Protein AF-0000000081689847 (afdb_homodimer)

Secondary structure (DSSP, 8-state):
---EEEEEEGGGTEEEEEPTTEEEGGGTS---TTEEEEEESSSS-EEEEEEEE--TT--THHHHHHHHHHHHHHTT-SEEEEEEEEEPPGGG-TTTTT-SEEEEEEEEEEEEEEEEEEEEEEEEGGGTEEEEEEEEE----------TT----PPPPHHHHHHHHHH-EES-GGGG---/---EEEEEEGGGTEEEEEPTTEEEGGGTS---TTEEEEEESSSS-EEEEEEEE--TT--THHHHHHHHHHHHHHTT-SEEEEEEEEEPPGGG-TTTTT-SEEEEEEEEEEEEEEEEEEEEEEEEGGGTEEEEEEEEE----------TTTT--PPPPHHHHHHHHHH-EES-GGGG---

Solvent-accessible surface area (backbone atoms only — not comparable to full-atom values): 19370 Å² total; per-residue (Å²): 123,68,60,42,72,65,37,68,34,76,93,48,27,28,24,20,34,39,50,49,59,60,36,61,42,63,81,78,42,94,58,60,82,51,45,46,47,31,32,38,58,68,50,83,32,35,41,36,41,33,66,36,73,46,61,81,91,42,58,74,74,52,34,51,53,50,52,52,52,50,52,33,55,76,62,57,33,81,40,78,43,82,71,45,77,44,77,46,62,52,89,64,31,60,37,42,88,58,39,79,48,36,35,38,36,38,30,39,31,29,32,77,39,67,30,39,36,36,36,36,34,38,33,21,70,91,63,51,27,27,36,40,35,36,38,42,40,54,54,77,59,78,47,60,80,65,62,70,80,71,59,78,73,68,78,86,49,70,65,44,53,47,43,27,62,29,42,30,32,82,75,39,76,61,78,71,40,87,126,123,69,60,42,70,66,38,68,32,77,93,49,28,26,24,19,34,40,48,50,58,60,38,60,43,64,81,77,42,93,59,60,82,50,44,47,46,30,31,39,59,67,50,83,31,36,40,37,42,34,66,37,72,47,62,82,90,42,58,73,73,52,34,53,53,50,52,52,51,50,53,33,54,76,62,57,32,80,40,77,44,83,72,46,76,46,76,46,65,51,87,64,30,59,38,43,88,56,39,78,48,36,35,38,38,36,29,40,33,28,32,76,40,68,32,39,38,36,37,37,33,39,32,21,70,91,62,50,27,26,36,40,35,37,39,41,40,55,55,76,61,78,48,59,80,66,62,71,82,69,59,77,71,69,78,86,49,71,66,44,52,49,43,26,62,28,40,32,32,80,74,39,74,61,80,72,41,89,126

Sequence (358 aa):
MEPTRDYPLFGGAFSATLPPGAIDVSDLRPVPDNQEVFCHRVTDQSLIVELLELQAHVQGEEAVRYHFEDVGGVQEARVVQVEAVQPLLLENLALRGCCQEAWILSGKQQVAKYVTLYQALLRLPQYQTDLLLTFNQPPPENRSSLGPENLSLPPWSLGDFEQLVTSLTLHDPNIFGPQMEPTRDYPLFGGAFSATLPPGAIDVSDLRPVPDNQEVFCHRVTDQSLIVELLELQAHVQGEEAVRYHFEDVGGVQEARVVQVEAVQPLLLENLALRGCCQEAWILSGKQQVAKYVTLYQALLRLPQYQTDLLLTFNQPPPENRSSLGPENLSLPPWSLGDFEQLVTSLTLHDPNIFGPQ

Organism: Balaenoptera musculus (NCBI:txid9771)

InterPro domains:
  IPR007681 Ran-interacting Mog1 protein [PF04603] (8-138)
  IPR007681 Ran-interacting Mog1 protein [PTHR15837] (8-177)
  IPR007681 Ran-interacting Mog1 protein [cd00224] (8-177)
  IPR016123 Mog1/PsbP, alpha/beta/alpha sandwich [SSF55724] (1-177)

pLDDT: mean 87.26, std 14.79, range [34.22, 97.94]

Nearest PDB structures (foldseek):
  5yfg-assembly1_A  TM=6.743E-01  e=3.423E-21  Homo sapiens
  1eq6-assembly1_A  TM=6.068E-01  e=1.124E-06  Saccharomyces cerevisiae
  1jhs-assembly1_A  TM=5.406E-01  e=2.580E-06  Saccharomyces cerevisiae
  5yfg-assembly1_A  TM=6.744E-01  e=6.725E-21  Homo sapiens
  1eq6-assembly1_A  TM=6.068E-01  e=1.160E-06  Saccharomyces cerevisiae

Radius of gyration: 25.76 Å; Cα contacts (8 Å, |Δi|>4): 758; chains: 2; bounding box: 38×74×56 Å

Foldseek 3Di:
DQWDFQCADLNNQKGATAGPQWDWCCVPDPDDSQKTKTAHQADRDIDMGGDDDDDPVDDDQRRVVVVQVVVLVVQVFPDKFWDDKDWDDLVLAQCSPPDPTGMDTDIDTHHDADKDKDKDWDDDVVVPDIDIDMDIGGPPPPRVPPDPPPPDDDDDDVVSVVRRGRGMHGDHPCSVPDD/DQWDFQCADLNNQKGATAGPQWDWCCVPDPDDSQKTKTAHQADRDIDMGGDDDDDPVDDDQVRVVVVQVVVLVVQVFPDKFWDDKDWDDLVLALCSVPDPTGMDTDIDTHHDADKDKDKDWDDDVVVPDIDIDMDIGGPPPPRVPPDPPPPPDDDDDVVSVVRRGRGMHGDHPCSVPDD

Structure (mmCIF, N/CA/C/O backbone):
data_AF-0000000081689847-model_v1
#
loop_
_entity.id
_entity.type
_entity.pdbx_description
1 polymer 'Ran guanine nucleotide release factor'
#
loop_
_atom_site.group_PDB
_atom_site.id
_atom_site.type_symbol
_atom_site.label_atom_id
_atom_site.label_alt_id
_atom_site.label_comp_id
_atom_site.label_asym_id
_atom_site.label_entity_id
_atom_site.label_seq_id
_atom_site.pdbx_PDB_ins_code
_atom_site.Cartn_x
_atom_site.Cartn_y
_atom_site.Cartn_z
_atom_site.occupancy
_atom_site.B_iso_or_equiv
_atom_site.auth_seq_id
_atom_site.auth_comp_id
_atom_site.auth_asym_id
_atom_site.auth_atom_id
_atom_site.pdbx_PDB_model_num
ATOM 1 N N . MET A 1 1 ? -2.908 -3.092 -25.875 1 62.47 1 MET A N 1
ATOM 2 C CA . MET A 1 1 ? -1.785 -4.023 -25.922 1 62.47 1 MET A CA 1
ATOM 3 C C . MET A 1 1 ? -2.26 -5.461 -25.719 1 62.47 1 MET A C 1
ATOM 5 O O . MET A 1 1 ? -3.221 -5.707 -25 1 62.47 1 MET A O 1
ATOM 9 N N . GLU A 1 2 ? -1.995 -6.332 -26.641 1 76.69 2 GLU A N 1
ATOM 10 C CA . GLU A 1 2 ? -2.418 -7.73 -26.688 1 76.69 2 GLU A CA 1
ATOM 11 C C . GLU A 1 2 ? -1.523 -8.609 -25.812 1 76.69 2 GLU A C 1
ATOM 13 O O . GLU A 1 2 ? -0.364 -8.266 -25.562 1 76.69 2 GLU A O 1
ATOM 18 N N . PRO A 1 3 ? -2.156 -9.625 -25.234 1 82.25 3 PRO A N 1
ATOM 19 C CA . PRO A 1 3 ? -1.327 -10.602 -24.531 1 82.25 3 PRO A CA 1
ATOM 20 C C . PRO A 1 3 ? -0.217 -11.188 -25.391 1 82.25 3 PRO A C 1
ATOM 22 O O . PRO A 1 3 ? -0.362 -11.266 -26.625 1 82.25 3 PRO A O 1
ATOM 25 N N . THR A 1 4 ? 0.953 -11.398 -24.781 1 85.69 4 THR A N 1
ATOM 26 C CA . THR A 1 4 ? 2.064 -12.047 -25.469 1 85.69 4 THR A CA 1
ATOM 27 C C . THR A 1 4 ? 1.965 -13.562 -25.359 1 85.69 4 THR A C 1
ATOM 29 O O . THR A 1 4 ? 2.125 -14.117 -24.266 1 85.69 4 THR A O 1
ATOM 32 N N . ARG A 1 5 ? 1.717 -14.195 -26.531 1 88.31 5 ARG A N 1
ATOM 33 C CA . ARG A 1 5 ? 1.574 -15.648 -26.547 1 88.31 5 ARG A CA 1
ATOM 34 C C . ARG A 1 5 ? 2.936 -16.328 -26.625 1 88.31 5 ARG A C 1
ATOM 36 O O . ARG A 1 5 ? 3.867 -15.797 -27.219 1 88.31 5 ARG A O 1
ATOM 43 N N . ASP A 1 6 ? 3.035 -17.438 -25.891 1 93.06 6 ASP A N 1
ATOM 44 C CA . ASP A 1 6 ? 4.191 -18.328 -25.906 1 93.06 6 ASP A CA 1
ATOM 45 C C . ASP A 1 6 ? 5.457 -17.594 -25.469 1 93.06 6 ASP A C 1
ATOM 47 O O . ASP A 1 6 ? 6.492 -17.688 -26.141 1 93.06 6 ASP A O 1
ATOM 51 N N . TYR A 1 7 ? 5.309 -16.844 -24.547 1 95.62 7 TYR A N 1
ATOM 52 C CA . TYR A 1 7 ? 6.473 -16.188 -23.969 1 95.62 7 TYR A CA 1
ATOM 53 C C . TYR A 1 7 ? 7.391 -17.188 -23.281 1 95.62 7 TYR A C 1
ATOM 55 O O . TYR A 1 7 ? 6.941 -17.984 -22.453 1 95.62 7 TYR A O 1
ATOM 63 N N . PRO A 1 8 ? 8.633 -17.172 -23.688 1 96.25 8 PRO A N 1
ATOM 64 C CA . PRO A 1 8 ? 9.539 -18.172 -23.125 1 96.25 8 PRO A CA 1
ATOM 65 C C . PRO A 1 8 ? 9.82 -17.938 -21.641 1 96.25 8 PRO A C 1
ATOM 67 O O . PRO A 1 8 ? 10.008 -16.797 -21.219 1 96.25 8 PRO A O 1
ATOM 70 N N . LEU A 1 9 ? 9.734 -19 -20.891 1 96.31 9 LEU A N 1
ATOM 71 C CA . LEU A 1 9 ? 10.062 -18.984 -19.469 1 96.31 9 LEU A CA 1
ATOM 72 C C . LEU A 1 9 ? 11.188 -19.969 -19.156 1 96.31 9 LEU A C 1
ATOM 74 O O . LEU A 1 9 ? 11.312 -21 -19.812 1 96.31 9 LEU A O 1
ATOM 78 N N . PHE A 1 10 ? 12.016 -19.641 -18.109 1 95.81 10 PHE A N 1
ATOM 79 C CA . PHE A 1 10 ? 13.094 -20.5 -17.641 1 95.81 10 PHE A CA 1
ATOM 80 C C . PHE A 1 10 ? 13.992 -20.906 -18.797 1 95.81 10 PHE A C 1
ATOM 82 O O . PHE A 1 10 ? 14.258 -22.094 -19 1 95.81 10 PHE A O 1
ATOM 89 N N . GLY A 1 11 ? 14.414 -19.891 -19.547 1 92.31 11 GLY A N 1
ATOM 90 C CA . GLY A 1 11 ? 15.344 -20.125 -20.641 1 92.31 11 GLY A CA 1
ATOM 91 C C . GLY A 1 11 ? 14.719 -20.844 -21.828 1 92.31 11 GLY A C 1
ATOM 92 O O . GLY A 1 11 ? 15.422 -21.5 -22.594 1 92.31 11 GLY A O 1
ATOM 93 N N . GLY A 1 12 ? 13.414 -20.906 -21.828 1 95.12 12 GLY A N 1
ATOM 94 C CA . GLY A 1 12 ? 12.734 -21.547 -22.953 1 95.12 12 GLY A CA 1
ATOM 95 C C . GLY A 1 12 ? 12.203 -22.922 -22.625 1 95.12 12 GLY A C 1
ATOM 96 O O . GLY A 1 12 ? 11.516 -23.547 -23.438 1 95.12 12 GLY A O 1
ATOM 97 N N . ALA A 1 13 ? 12.5 -23.359 -21.5 1 96 13 ALA A N 1
ATOM 98 C CA . ALA A 1 13 ? 12.008 -24.688 -21.109 1 96 13 ALA A CA 1
ATOM 99 C C . ALA A 1 13 ? 10.484 -24.688 -20.984 1 96 13 ALA A C 1
ATOM 101 O O . ALA A 1 13 ? 9.844 -25.719 -21.172 1 96 13 ALA A O 1
ATOM 102 N N . PHE A 1 14 ? 9.969 -23.594 -20.625 1 97 14 PHE A N 1
ATOM 103 C CA . PHE A 1 14 ? 8.523 -23.375 -20.578 1 97 14 PHE A CA 1
ATOM 104 C C . PHE A 1 14 ? 8.125 -22.203 -21.469 1 97 14 PHE A C 1
ATOM 106 O O . PHE A 1 14 ? 8.984 -21.453 -21.922 1 97 14 PHE A O 1
ATOM 113 N N . SER A 1 15 ? 6.879 -22.141 -21.75 1 97.38 15 SER A N 1
ATOM 114 C CA . SER A 1 15 ? 6.285 -20.938 -22.328 1 97.38 15 SER A CA 1
ATOM 115 C C . SER A 1 15 ? 4.883 -20.688 -21.781 1 97.38 15 SER A C 1
ATOM 117 O O . SER A 1 15 ? 4.262 -21.594 -21.219 1 97.38 15 SER A O 1
ATOM 119 N N . ALA A 1 16 ? 4.426 -19.484 -21.844 1 97.31 16 ALA A N 1
ATOM 120 C CA . ALA A 1 16 ? 3.074 -19.141 -21.406 1 97.31 16 ALA A CA 1
ATOM 121 C C . ALA A 1 16 ? 2.6 -17.844 -22.047 1 97.31 16 ALA A C 1
ATOM 123 O O . ALA A 1 16 ? 3.383 -17.141 -22.672 1 97.31 16 ALA A O 1
ATOM 124 N N . THR A 1 17 ? 1.327 -17.625 -21.938 1 97 17 THR A N 1
ATOM 125 C CA . THR A 1 17 ? 0.758 -16.344 -22.375 1 97 17 THR A CA 1
ATOM 126 C C . THR A 1 17 ? 0.875 -15.297 -21.266 1 97 17 THR A C 1
ATOM 128 O O . THR A 1 17 ? 0.398 -15.508 -20.156 1 97 17 THR A O 1
ATOM 131 N N . LEU A 1 18 ? 1.507 -14.164 -21.562 1 96.12 18 LEU A N 1
ATOM 132 C CA . LEU A 1 18 ? 1.623 -13.062 -20.609 1 96.12 18 LEU A CA 1
ATOM 133 C C . LEU A 1 18 ? 0.565 -12 -20.875 1 96.12 18 LEU A C 1
ATOM 135 O O . LEU A 1 18 ? 0.283 -11.672 -22.031 1 96.12 18 LEU A O 1
ATOM 139 N N . PRO A 1 19 ? -0.025 -11.516 -19.859 1 93.75 19 PRO A N 1
ATOM 140 C CA . PRO A 1 19 ? -1 -10.445 -20.062 1 93.75 19 PRO A CA 1
ATOM 141 C C . PRO A 1 19 ? -0.363 -9.164 -20.609 1 93.75 19 PRO A C 1
ATOM 143 O O . PRO A 1 19 ? 0.853 -8.984 -20.5 1 93.75 19 PRO A O 1
ATOM 146 N N . PRO A 1 20 ? -1.249 -8.367 -21.141 1 89.94 20 PRO A N 1
ATOM 147 C CA . PRO A 1 20 ? -0.712 -7.121 -21.688 1 89.94 20 PRO A CA 1
ATOM 148 C C . PRO A 1 20 ? -0.084 -6.223 -20.625 1 89.94 20 PRO A C 1
ATOM 150 O O . PRO A 1 20 ? -0.586 -6.148 -19.5 1 89.94 20 PRO A O 1
ATOM 153 N N . GLY A 1 21 ? 1.053 -5.637 -21.031 1 87.94 21 GLY A N 1
ATOM 154 C CA . GLY A 1 21 ? 1.68 -4.672 -20.141 1 87.94 21 GLY A CA 1
ATOM 155 C C . GLY A 1 21 ? 2.613 -5.312 -19.125 1 87.94 21 GLY A C 1
ATOM 156 O O . GLY A 1 21 ? 3.129 -4.633 -18.234 1 87.94 21 GLY A O 1
ATOM 157 N N . ALA A 1 22 ? 2.775 -6.609 -19.219 1 91.62 22 ALA A N 1
ATOM 158 C CA . ALA A 1 22 ? 3.67 -7.301 -18.297 1 91.62 22 ALA A CA 1
ATOM 159 C C . ALA A 1 22 ? 5.129 -6.938 -18.562 1 91.62 22 ALA A C 1
ATOM 161 O O . ALA A 1 22 ? 5.582 -6.98 -19.703 1 91.62 22 ALA A O 1
ATOM 162 N N . ILE A 1 23 ? 5.797 -6.57 -17.547 1 90.19 23 ILE A N 1
ATOM 163 C CA . ILE A 1 23 ? 7.223 -6.281 -17.609 1 90.19 23 ILE A CA 1
ATOM 164 C C . ILE A 1 23 ? 8.008 -7.398 -16.922 1 90.19 23 ILE A C 1
ATOM 166 O O . ILE A 1 23 ? 7.75 -7.73 -15.766 1 90.19 23 ILE A O 1
ATOM 170 N N . ASP A 1 24 ? 8.922 -7.895 -17.656 1 93.25 24 ASP A N 1
ATOM 171 C CA . ASP A 1 24 ? 9.781 -8.938 -17.109 1 93.25 24 ASP A CA 1
ATOM 172 C C . ASP A 1 24 ? 10.82 -8.344 -16.156 1 93.25 24 ASP A C 1
ATOM 174 O O . ASP A 1 24 ? 11.703 -7.602 -16.578 1 93.25 24 ASP A O 1
ATOM 178 N N . VAL A 1 25 ? 10.789 -8.719 -14.922 1 90.56 25 VAL A N 1
ATOM 179 C CA . VAL A 1 25 ? 11.648 -8.148 -13.891 1 90.56 25 VAL A CA 1
ATOM 180 C C . VAL A 1 25 ? 13.094 -8.578 -14.117 1 90.56 25 VAL A C 1
ATOM 182 O O . VAL A 1 25 ? 14.031 -7.883 -13.711 1 90.56 25 VAL A O 1
ATOM 185 N N . SER A 1 26 ? 13.25 -9.781 -14.734 1 90 26 SER A N 1
ATOM 186 C CA . SER A 1 26 ? 14.602 -10.281 -14.977 1 90 26 SER A CA 1
ATOM 187 C C . SER A 1 26 ? 15.383 -9.328 -15.875 1 90 26 SER A C 1
ATOM 189 O O . SER A 1 26 ? 16.609 -9.383 -15.914 1 90 26 SER A O 1
ATOM 191 N N . ASP A 1 27 ? 14.766 -8.445 -16.578 1 85.81 27 ASP A N 1
ATOM 192 C CA . ASP A 1 27 ? 15.422 -7.434 -17.406 1 85.81 27 ASP A CA 1
ATOM 193 C C . ASP A 1 27 ? 16.016 -6.328 -16.531 1 85.81 27 ASP A C 1
ATOM 195 O O . ASP A 1 27 ? 16.875 -5.566 -16.984 1 85.81 27 ASP A O 1
ATOM 199 N N . LEU A 1 28 ? 15.555 -6.25 -15.312 1 83.5 28 LEU A N 1
ATOM 200 C CA . LEU A 1 28 ? 15.914 -5.133 -14.453 1 83.5 28 LEU A CA 1
ATOM 201 C C . LEU A 1 28 ? 16.859 -5.586 -13.344 1 83.5 28 LEU A C 1
ATOM 203 O O . LEU A 1 28 ? 17.781 -4.855 -12.969 1 83.5 28 LEU A O 1
ATOM 207 N N . ARG A 1 29 ? 16.656 -6.699 -12.852 1 86.25 29 ARG A N 1
ATOM 208 C CA . ARG A 1 29 ? 17.469 -7.246 -11.773 1 86.25 29 ARG A CA 1
ATOM 209 C C . ARG A 1 29 ? 17.516 -8.773 -11.836 1 86.25 29 ARG A C 1
ATOM 211 O O . ARG A 1 29 ? 16.672 -9.391 -12.484 1 86.25 29 ARG A O 1
ATOM 218 N N . PRO A 1 30 ? 18.547 -9.328 -11.195 1 88.56 30 PRO A N 1
ATOM 219 C CA . PRO A 1 30 ? 18.625 -10.789 -11.18 1 88.56 30 PRO A CA 1
ATOM 220 C C . PRO A 1 30 ? 17.469 -11.438 -10.422 1 88.56 30 PRO A C 1
ATOM 222 O O . PRO A 1 30 ? 17.047 -10.922 -9.383 1 88.56 30 PRO A O 1
ATOM 225 N N . VAL A 1 31 ? 16.906 -12.398 -10.969 1 92.06 31 VAL A N 1
ATOM 226 C CA . VAL A 1 31 ? 15.875 -13.242 -10.359 1 92.06 31 VAL A CA 1
ATOM 227 C C . VAL A 1 31 ? 16.375 -14.68 -10.273 1 92.06 31 VAL A C 1
ATOM 229 O O . VAL A 1 31 ? 17.078 -15.156 -11.172 1 92.06 31 VAL A O 1
ATOM 232 N N . PRO A 1 32 ? 16.078 -15.359 -9.141 1 91.19 32 PRO A N 1
ATOM 233 C CA . PRO A 1 32 ? 16.484 -16.766 -9.031 1 91.19 32 PRO A CA 1
ATOM 234 C C . PRO A 1 32 ? 16.109 -17.578 -10.266 1 91.19 32 PRO A C 1
ATOM 236 O O . PRO A 1 32 ? 15.078 -17.328 -10.891 1 91.19 32 PRO A O 1
ATOM 239 N N . ASP A 1 33 ? 16.859 -18.641 -10.555 1 91.31 33 ASP A N 1
ATOM 240 C CA . ASP A 1 33 ? 16.672 -19.469 -11.734 1 91.31 33 ASP A CA 1
ATOM 241 C C . ASP A 1 33 ? 15.344 -20.234 -11.672 1 91.31 33 ASP A C 1
ATOM 243 O O . ASP A 1 33 ? 14.797 -20.609 -12.703 1 91.31 33 ASP A O 1
ATOM 247 N N . ASN A 1 34 ? 14.875 -20.484 -10.531 1 93.25 34 ASN A N 1
ATOM 248 C CA . ASN A 1 34 ? 13.648 -21.25 -10.398 1 93.25 34 ASN A CA 1
ATOM 249 C C . ASN A 1 34 ? 12.422 -20.344 -10.305 1 93.25 34 ASN A C 1
ATOM 251 O O . ASN A 1 34 ? 11.359 -20.766 -9.859 1 93.25 34 ASN A O 1
ATOM 255 N N . GLN A 1 35 ? 12.656 -19.062 -10.656 1 95.25 35 GLN A N 1
ATOM 256 C CA . GLN A 1 35 ? 11.562 -18.109 -10.5 1 95.25 35 GLN A CA 1
ATOM 257 C C . GLN A 1 35 ? 11.484 -17.156 -11.695 1 95.25 35 GLN A C 1
ATOM 259 O O . GLN A 1 35 ? 12.5 -16.844 -12.312 1 95.25 35 GLN A O 1
ATOM 264 N N . GLU A 1 36 ? 10.328 -16.859 -12.195 1 96.06 36 GLU A N 1
ATOM 265 C CA . GLU A 1 36 ? 10.008 -15.805 -13.156 1 96.06 36 GLU A CA 1
ATOM 266 C C . GLU A 1 36 ? 9.078 -14.766 -12.539 1 96.06 36 GLU A C 1
ATOM 268 O O . GLU A 1 36 ? 8.062 -15.117 -11.93 1 96.06 36 GLU A O 1
ATOM 273 N N . VAL A 1 37 ? 9.477 -13.5 -12.719 1 95.19 37 VAL A N 1
ATOM 274 C CA . VAL A 1 37 ? 8.703 -12.445 -12.086 1 95.19 37 VAL A CA 1
ATOM 275 C C . VAL A 1 37 ? 8.336 -11.383 -13.117 1 95.19 37 VAL A C 1
ATOM 277 O O . VAL A 1 37 ? 9.188 -10.922 -13.883 1 95.19 37 VAL A O 1
ATOM 280 N N . PHE A 1 38 ? 7.004 -11.008 -13.109 1 94.56 38 PHE A N 1
ATOM 281 C CA . PHE A 1 38 ? 6.496 -9.969 -13.992 1 94.56 38 PHE A CA 1
ATOM 282 C C . PHE A 1 38 ? 5.703 -8.93 -13.211 1 94.56 38 PHE A C 1
ATOM 284 O O . PHE A 1 38 ? 4.961 -9.266 -12.289 1 94.56 38 PHE A O 1
ATOM 291 N N . CYS A 1 39 ? 5.844 -7.699 -13.57 1 91.44 39 CYS A N 1
ATOM 292 C CA . CYS A 1 39 ? 5.078 -6.629 -12.945 1 91.44 39 CYS A CA 1
ATOM 293 C C . CYS A 1 39 ? 4.246 -5.879 -13.984 1 91.44 39 CYS A C 1
ATOM 295 O O . CYS A 1 39 ? 4.598 -5.844 -15.164 1 91.44 39 CYS A O 1
ATOM 297 N N . HIS A 1 40 ? 3.117 -5.406 -13.492 1 87.38 40 HIS A N 1
ATOM 298 C CA . HIS A 1 40 ? 2.316 -4.555 -14.359 1 87.38 40 HIS A CA 1
ATOM 299 C C . HIS A 1 40 ? 2.971 -3.189 -14.547 1 87.38 40 HIS A C 1
ATOM 301 O O . HIS A 1 40 ? 3.502 -2.615 -13.594 1 87.38 40 HIS A O 1
ATOM 307 N N . ARG A 1 41 ? 2.9 -2.689 -15.648 1 79.12 41 ARG A N 1
ATOM 308 C CA . ARG A 1 41 ? 3.604 -1.465 -16.016 1 79.12 41 ARG A CA 1
ATOM 309 C C . ARG A 1 41 ? 3.098 -0.277 -15.203 1 79.12 41 ARG A C 1
ATOM 311 O O . ARG A 1 41 ? 3.859 0.639 -14.891 1 79.12 41 ARG A O 1
ATOM 318 N N . VAL A 1 42 ? 1.87 -0.311 -14.898 1 71.44 42 VAL A N 1
ATOM 319 C CA . VAL A 1 42 ? 1.235 0.878 -14.336 1 71.44 42 VAL A CA 1
ATOM 320 C C . VAL A 1 42 ? 0.812 0.609 -12.898 1 71.44 42 VAL A C 1
ATOM 322 O O . VAL A 1 42 ? 0.931 1.482 -12.031 1 71.44 42 VAL A O 1
ATOM 325 N N . THR A 1 43 ? 0.304 -0.559 -12.656 1 75.25 43 THR A N 1
ATOM 326 C CA . THR A 1 43 ? -0.205 -0.885 -11.328 1 75.25 43 THR A CA 1
ATOM 327 C C . THR A 1 43 ? 0.856 -1.607 -10.5 1 75.25 43 THR A C 1
ATOM 329 O O . THR A 1 43 ? 1.962 -1.856 -10.984 1 75.25 43 THR A O 1
ATOM 332 N N . ASP A 1 44 ? 0.535 -1.935 -9.25 1 78.44 44 ASP A N 1
ATOM 333 C CA . ASP A 1 44 ? 1.435 -2.668 -8.359 1 78.44 44 ASP A CA 1
ATOM 334 C C . ASP A 1 44 ? 1.192 -4.172 -8.461 1 78.44 44 ASP A C 1
ATOM 336 O O . ASP A 1 44 ? 1.633 -4.934 -7.594 1 78.44 44 ASP A O 1
ATOM 340 N N . GLN A 1 45 ? 0.511 -4.543 -9.453 1 86.12 45 GLN A N 1
ATOM 341 C CA . GLN A 1 45 ? 0.253 -5.969 -9.633 1 86.12 45 GLN A CA 1
ATOM 342 C C . GLN A 1 45 ? 1.513 -6.703 -10.078 1 86.12 45 GLN A C 1
ATOM 344 O O . GLN A 1 45 ? 2.377 -6.121 -10.734 1 86.12 45 GLN A O 1
ATOM 349 N N . SER A 1 46 ? 1.54 -7.973 -9.68 1 92 46 SER A N 1
ATOM 350 C CA . SER A 1 46 ? 2.686 -8.773 -10.094 1 92 46 SER A CA 1
ATOM 351 C C . SER A 1 46 ? 2.295 -10.242 -10.281 1 92 46 SER A C 1
ATOM 353 O O . SER A 1 46 ? 1.295 -10.695 -9.727 1 92 46 SER A O 1
ATOM 355 N N . LEU A 1 47 ? 3.004 -10.922 -11.164 1 95.44 47 LEU A N 1
ATOM 356 C CA . LEU A 1 47 ? 2.883 -12.352 -11.438 1 95.44 47 LEU A CA 1
ATOM 357 C C . LEU A 1 47 ? 4.199 -13.07 -11.164 1 95.44 47 LEU A C 1
ATOM 359 O O . LEU A 1 47 ? 5.262 -12.617 -11.594 1 95.44 47 LEU A O 1
ATOM 363 N N . ILE A 1 48 ? 4.086 -14.133 -10.438 1 96.12 48 ILE A N 1
ATOM 364 C CA . ILE A 1 48 ? 5.285 -14.906 -10.109 1 96.12 48 ILE A CA 1
ATOM 365 C C . ILE A 1 48 ? 5.074 -16.375 -10.484 1 96.12 48 ILE A C 1
ATOM 367 O O . ILE A 1 48 ? 4.023 -16.938 -10.203 1 96.12 48 ILE A O 1
ATOM 371 N N . VAL A 1 49 ? 5.988 -16.953 -11.188 1 97.56 49 VAL A N 1
ATOM 372 C CA . VAL A 1 49 ? 6.016 -18.391 -11.492 1 97.56 49 VAL A CA 1
ATOM 373 C C . VAL A 1 49 ? 7.234 -19.031 -10.836 1 97.56 49 VAL A C 1
ATOM 375 O O . VAL A 1 49 ? 8.367 -18.609 -11.062 1 97.56 49 VAL A O 1
ATOM 378 N N . GLU A 1 50 ? 7.027 -20.047 -10.031 1 96.88 50 GLU A N 1
ATOM 379 C CA . GLU A 1 50 ? 8.125 -20.656 -9.289 1 96.88 50 GLU A CA 1
ATOM 380 C C . GLU A 1 50 ? 8.133 -22.172 -9.461 1 96.88 50 GLU A C 1
ATOM 382 O O . GLU A 1 50 ? 7.074 -22.812 -9.438 1 96.88 50 GLU A O 1
ATOM 387 N N . LEU A 1 51 ? 9.297 -22.719 -9.703 1 96.5 51 LEU A N 1
ATOM 388 C CA . LEU A 1 51 ? 9.523 -24.172 -9.648 1 96.5 51 LEU A CA 1
ATOM 389 C C . LEU A 1 51 ? 9.984 -24.594 -8.258 1 96.5 51 LEU A C 1
ATOM 391 O O . LEU A 1 51 ? 11.102 -24.281 -7.852 1 96.5 51 LEU A O 1
ATOM 395 N N . LEU A 1 52 ? 9.117 -25.312 -7.559 1 95.38 52 LEU A N 1
ATOM 396 C CA . LEU A 1 52 ? 9.438 -25.734 -6.199 1 95.38 52 LEU A CA 1
ATOM 397 C C . LEU A 1 52 ? 9.523 -27.266 -6.117 1 95.38 52 LEU A C 1
ATOM 399 O O . LEU A 1 52 ? 9.023 -27.969 -6.992 1 95.38 52 LEU A O 1
ATOM 403 N N . GLU A 1 53 ? 10.188 -27.656 -5.031 1 93.56 53 GLU A N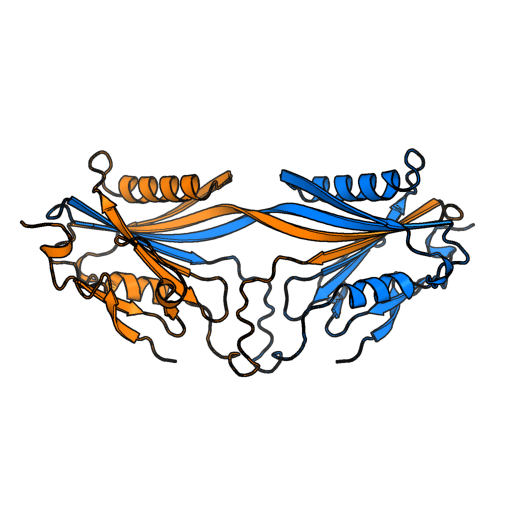 1
ATOM 404 C CA . GLU A 1 53 ? 10.195 -29.094 -4.777 1 93.56 53 GLU A CA 1
ATOM 405 C C . GLU A 1 53 ? 8.797 -29.578 -4.422 1 93.56 53 GLU A C 1
ATOM 407 O O . GLU A 1 53 ? 8.062 -28.922 -3.678 1 93.56 53 GLU A O 1
ATOM 412 N N . LEU A 1 54 ? 8.484 -30.734 -4.934 1 94.38 54 LEU A N 1
ATOM 413 C CA . LEU A 1 54 ? 7.199 -31.344 -4.629 1 94.38 54 LEU A CA 1
ATOM 414 C C . LEU A 1 54 ? 7.062 -31.609 -3.133 1 94.38 54 LEU A C 1
ATOM 416 O O . LEU A 1 54 ? 7.934 -32.25 -2.531 1 94.38 54 LEU A O 1
ATOM 420 N N . GLN A 1 55 ? 6.066 -31.062 -2.537 1 92.94 55 GLN A N 1
ATOM 421 C CA . GLN A 1 55 ? 5.793 -31.328 -1.127 1 92.94 55 GLN A CA 1
ATOM 422 C C . GLN A 1 55 ? 4.938 -32.562 -0.952 1 92.94 55 GLN A C 1
ATOM 424 O O . GLN A 1 55 ? 3.709 -32.5 -0.961 1 92.94 55 GLN A O 1
ATOM 429 N N . ALA A 1 56 ? 5.547 -33.656 -0.623 1 91.5 56 ALA A N 1
ATOM 430 C CA . ALA A 1 56 ? 4.898 -34.969 -0.643 1 91.5 56 ALA A CA 1
ATOM 431 C C . ALA A 1 56 ? 4.023 -35.156 0.592 1 91.5 56 ALA A C 1
ATOM 433 O O . ALA A 1 56 ? 3.127 -36 0.596 1 91.5 56 ALA A O 1
ATOM 434 N N . HIS A 1 57 ? 4.34 -34.344 1.604 1 92.62 57 HIS A N 1
ATOM 435 C CA . HIS A 1 57 ? 3.625 -34.562 2.857 1 92.62 57 HIS A CA 1
ATOM 436 C C . HIS A 1 57 ? 2.225 -33.969 2.805 1 92.62 57 HIS A C 1
ATOM 438 O O . HIS A 1 57 ? 1.406 -34.219 3.695 1 92.62 57 HIS A O 1
ATOM 444 N N . VAL A 1 58 ? 1.9 -33.219 1.836 1 93.38 58 VAL A N 1
ATOM 445 C CA . VAL A 1 58 ? 0.567 -32.625 1.663 1 93.38 58 VAL A CA 1
ATOM 446 C C . VAL A 1 58 ? 0.007 -33.031 0.301 1 93.38 58 VAL A C 1
ATOM 448 O O . VAL A 1 58 ? 0.764 -33.281 -0.64 1 93.38 58 VAL A O 1
ATOM 451 N N . GLN A 1 59 ? -1.379 -33.219 0.24 1 90.69 59 GLN A N 1
ATOM 452 C CA . GLN A 1 59 ? -2.043 -33.562 -1.007 1 90.69 59 GLN A CA 1
ATOM 453 C C . GLN A 1 59 ? -3.355 -32.812 -1.176 1 90.69 59 GLN A C 1
ATOM 455 O O . GLN A 1 59 ? -3.873 -32.25 -0.217 1 90.69 59 GLN A O 1
ATOM 460 N N . GLY A 1 60 ? -3.775 -32.781 -2.416 1 92.06 60 GLY A N 1
ATOM 461 C CA . GLY A 1 60 ? -5.062 -32.156 -2.682 1 92.06 60 GLY A CA 1
ATOM 462 C C . GLY A 1 60 ? -5.109 -30.703 -2.279 1 92.06 60 GLY A C 1
ATOM 463 O O . GLY A 1 60 ? -4.16 -29.953 -2.521 1 92.06 60 GLY A O 1
ATOM 464 N N . GLU A 1 61 ? -6.184 -30.375 -1.696 1 93.69 61 GLU A N 1
ATOM 465 C CA . GLU A 1 61 ? -6.438 -29 -1.302 1 93.69 61 GLU A CA 1
ATOM 466 C C . GLU A 1 61 ? -5.422 -28.531 -0.266 1 93.69 61 GLU A C 1
ATOM 468 O O . GLU A 1 61 ? -5.066 -27.344 -0.233 1 93.69 61 GLU A O 1
ATOM 473 N N . GLU A 1 62 ? -4.953 -29.391 0.538 1 95.25 62 GLU A N 1
ATOM 474 C CA . GLU A 1 62 ? -4.004 -29.047 1.591 1 95.25 62 GLU A CA 1
ATOM 475 C C . GLU A 1 62 ? -2.672 -28.578 1.005 1 95.25 62 GLU A C 1
ATOM 477 O O . GLU A 1 62 ? -1.953 -27.797 1.623 1 95.25 62 GLU A O 1
ATOM 482 N N . ALA A 1 63 ? -2.338 -29.109 -0.194 1 95.25 63 ALA A N 1
ATOM 483 C CA . ALA A 1 63 ? -1.065 -28.75 -0.814 1 95.25 63 ALA A CA 1
ATOM 484 C C . ALA A 1 63 ? -1.028 -27.266 -1.175 1 95.25 63 ALA A C 1
ATOM 486 O O . ALA A 1 63 ? -0.063 -26.562 -0.859 1 95.25 63 ALA A O 1
ATOM 487 N N . VAL A 1 64 ? -2.119 -26.812 -1.822 1 95.56 64 VAL A N 1
ATOM 488 C CA . VAL A 1 64 ? -2.139 -25.406 -2.221 1 95.56 64 VAL A CA 1
ATOM 489 C C . VAL A 1 64 ? -2.217 -24.516 -0.981 1 95.56 64 VAL A C 1
ATOM 491 O O . VAL A 1 64 ? -1.62 -23.438 -0.945 1 95.56 64 VAL A O 1
ATOM 494 N N . ARG A 1 65 ? -2.951 -24.922 0.11 1 95.5 65 ARG A N 1
ATOM 495 C CA . ARG A 1 65 ? -3.025 -24.172 1.364 1 95.5 65 ARG A CA 1
ATOM 496 C C . ARG A 1 65 ? -1.654 -24.078 2.027 1 95.5 65 ARG A C 1
ATOM 498 O O . ARG A 1 65 ? -1.284 -23.031 2.555 1 95.5 65 ARG A O 1
ATOM 505 N N . TYR A 1 66 ? -0.991 -25.234 1.939 1 95.5 66 TYR A N 1
ATOM 506 C CA . TYR A 1 66 ? 0.355 -25.281 2.5 1 95.5 66 TYR A CA 1
ATOM 507 C C . TYR A 1 66 ? 1.261 -24.25 1.828 1 95.5 66 TYR A C 1
ATOM 509 O O . TYR A 1 66 ? 1.973 -23.5 2.504 1 95.5 66 TYR A O 1
ATOM 517 N N . HIS A 1 67 ? 1.295 -24.172 0.521 1 94.81 67 HIS A N 1
ATOM 518 C CA . HIS A 1 67 ? 2.133 -23.234 -0.213 1 94.81 67 HIS A CA 1
ATOM 519 C C . HIS A 1 67 ? 1.704 -21.797 0.049 1 94.81 67 HIS A C 1
ATOM 521 O O . HIS A 1 67 ? 2.547 -20.906 0.128 1 94.81 67 HIS A O 1
ATOM 527 N N . PHE A 1 68 ? 0.438 -21.547 0.216 1 95.19 68 PHE A N 1
ATOM 528 C CA . PHE A 1 68 ? -0.069 -20.203 0.5 1 95.19 68 PHE A CA 1
ATOM 529 C C . PHE A 1 68 ? 0.446 -19.703 1.845 1 95.19 68 PHE A C 1
ATOM 531 O O . PHE A 1 68 ? 0.885 -18.562 1.96 1 95.19 68 PHE A O 1
ATOM 538 N N . GLU A 1 69 ? 0.376 -20.562 2.809 1 91.5 69 GLU A N 1
ATOM 539 C CA . GLU A 1 69 ? 0.871 -20.203 4.137 1 91.5 69 GLU A CA 1
ATOM 540 C C . GLU A 1 69 ? 2.377 -19.969 4.121 1 91.5 69 GLU A C 1
ATOM 542 O O . GLU A 1 69 ? 2.871 -19.047 4.781 1 91.5 69 GLU A O 1
ATOM 547 N N . ASP A 1 70 ? 3.02 -20.766 3.359 1 90.94 70 ASP A N 1
ATOM 548 C CA . ASP A 1 70 ? 4.469 -20.625 3.252 1 90.94 70 ASP A CA 1
ATOM 549 C C . ASP A 1 70 ? 4.848 -19.281 2.637 1 90.94 70 ASP A C 1
ATOM 551 O O . ASP A 1 70 ? 5.77 -18.609 3.113 1 90.94 70 ASP A O 1
ATOM 555 N N . VAL A 1 71 ? 4.164 -18.906 1.598 1 86.88 71 VAL A N 1
ATOM 556 C CA . VAL A 1 71 ? 4.406 -17.641 0.941 1 86.88 71 VAL A CA 1
ATOM 557 C C . VAL A 1 71 ? 4.125 -16.484 1.916 1 86.88 71 VAL A C 1
ATOM 559 O O . VAL A 1 71 ? 4.879 -15.516 1.975 1 86.88 71 VAL A O 1
ATOM 562 N N . GLY A 1 72 ? 3.037 -16.547 2.635 1 87.69 72 GLY A N 1
ATOM 563 C CA . GLY A 1 72 ? 2.729 -15.562 3.654 1 87.69 72 GLY A CA 1
ATOM 564 C C . GLY A 1 72 ? 3.83 -15.406 4.688 1 87.69 72 GLY A C 1
ATOM 565 O O . GLY A 1 72 ? 4.152 -14.289 5.094 1 87.69 72 GLY A O 1
ATOM 566 N N . GLY A 1 73 ? 4.355 -16.531 5.082 1 83.62 73 GLY A N 1
ATOM 567 C CA . GLY A 1 73 ? 5.438 -16.516 6.047 1 83.62 73 GLY A CA 1
ATOM 568 C C . GLY A 1 73 ? 6.68 -15.805 5.539 1 83.62 73 GLY A C 1
ATOM 569 O O . GLY A 1 73 ? 7.25 -14.961 6.238 1 83.62 73 GLY A O 1
ATOM 570 N N . VAL A 1 74 ? 7.035 -16.109 4.324 1 79.88 74 VAL A N 1
ATOM 571 C CA . VAL A 1 74 ? 8.219 -15.516 3.711 1 79.88 74 VAL A CA 1
ATOM 572 C C . VAL A 1 74 ? 8.039 -14.008 3.594 1 79.88 74 VAL A C 1
ATOM 574 O O . VAL A 1 74 ? 8.992 -13.242 3.783 1 79.88 74 VAL A O 1
ATOM 577 N N . GLN A 1 75 ? 6.809 -13.586 3.398 1 80 75 GLN A N 1
ATOM 578 C CA . GLN A 1 75 ? 6.508 -12.164 3.256 1 80 75 GLN A CA 1
ATOM 579 C C . GLN A 1 75 ? 6.223 -11.523 4.609 1 80 75 GLN A C 1
ATOM 581 O O . GLN A 1 75 ? 5.828 -10.359 4.68 1 80 75 GLN A O 1
ATOM 586 N N . GLU A 1 76 ? 6.32 -12.312 5.695 1 80.94 76 GLU A N 1
ATOM 587 C CA . GLU A 1 76 ? 6.078 -11.859 7.062 1 80.94 76 GLU A CA 1
ATOM 588 C C . GLU A 1 76 ? 4.676 -11.281 7.211 1 80.94 76 GLU A C 1
ATOM 590 O O . GLU A 1 76 ? 4.496 -10.219 7.809 1 80.94 76 GLU A O 1
ATOM 595 N N . ALA A 1 77 ? 3.809 -11.93 6.508 1 83.31 77 ALA A N 1
ATOM 596 C CA . ALA A 1 77 ? 2.412 -11.523 6.66 1 83.31 77 ALA A CA 1
ATOM 597 C C . ALA A 1 77 ? 1.921 -11.773 8.086 1 83.31 77 ALA A C 1
ATOM 599 O O . ALA A 1 77 ? 2.15 -12.844 8.648 1 83.31 77 ALA A O 1
ATOM 600 N N . ARG A 1 78 ? 1.279 -10.797 8.617 1 81.5 78 ARG A N 1
ATOM 601 C CA . ARG A 1 78 ? 0.748 -10.922 9.977 1 81.5 78 ARG A CA 1
ATOM 602 C C . ARG A 1 78 ? -0.487 -11.82 9.992 1 81.5 78 ARG A C 1
ATOM 604 O O . ARG A 1 78 ? -0.685 -12.594 10.93 1 81.5 78 ARG A O 1
ATOM 611 N N . VAL A 1 79 ? -1.239 -11.594 8.984 1 84.06 79 VAL A N 1
ATOM 612 C CA . VAL A 1 79 ? -2.461 -12.383 8.852 1 84.06 79 VAL A CA 1
ATOM 613 C C . VAL A 1 79 ? -2.502 -13.047 7.477 1 84.06 79 VAL A C 1
ATOM 615 O O . VAL A 1 79 ? -2.184 -12.422 6.465 1 84.06 79 VAL A O 1
ATOM 618 N N . VAL A 1 80 ? -2.781 -14.352 7.516 1 89.25 80 VAL A N 1
ATOM 619 C CA . VAL A 1 80 ? -2.979 -15.117 6.289 1 89.25 80 VAL A CA 1
ATOM 620 C C . VAL A 1 80 ? -4.367 -15.75 6.293 1 89.25 80 VAL A C 1
ATOM 622 O O . VAL A 1 80 ? -4.676 -16.578 7.16 1 89.25 80 VAL A O 1
ATOM 625 N N . GLN A 1 81 ? -5.148 -15.312 5.418 1 92.38 81 GLN A N 1
ATOM 626 C CA . GLN A 1 81 ? -6.52 -15.812 5.359 1 92.38 81 GLN A CA 1
ATOM 627 C C . GLN A 1 81 ? -6.816 -16.438 3.998 1 92.38 81 GLN A C 1
ATOM 629 O O . GLN A 1 81 ? -6.711 -15.773 2.967 1 92.38 81 GLN A O 1
ATOM 634 N N . VAL A 1 82 ? -7.207 -17.719 4.012 1 94.75 82 VAL A N 1
ATOM 635 C CA . VAL A 1 82 ? -7.652 -18.375 2.789 1 94.75 82 VAL A CA 1
ATOM 636 C C . VAL A 1 82 ? -9.125 -18.078 2.539 1 94.75 82 VAL A C 1
ATOM 638 O O . VAL A 1 82 ? -9.969 -18.266 3.42 1 94.75 82 VAL A O 1
ATOM 641 N N . GLU A 1 83 ? -9.406 -17.609 1.375 1 94.25 83 GLU A N 1
ATOM 642 C CA . GLU A 1 83 ? -10.781 -17.25 1.062 1 94.25 83 GLU A CA 1
ATOM 643 C C . GLU A 1 83 ? -11.484 -18.375 0.297 1 94.25 83 GLU A C 1
ATOM 645 O O . GLU A 1 83 ? -12.641 -18.703 0.579 1 94.25 83 GLU A O 1
ATOM 650 N N . ALA A 1 84 ? -10.875 -18.844 -0.703 1 94.94 84 ALA A N 1
ATOM 651 C CA . ALA A 1 84 ? -11.461 -19.922 -1.501 1 94.94 84 ALA A CA 1
ATOM 652 C C . ALA A 1 84 ? -10.383 -20.812 -2.096 1 94.94 84 ALA A C 1
ATOM 654 O O . ALA A 1 84 ? -9.273 -20.359 -2.381 1 94.94 84 ALA A O 1
ATOM 655 N N . VAL A 1 85 ? -10.727 -22.125 -2.213 1 96.44 85 VAL A N 1
ATOM 656 C CA . VAL A 1 85 ? -9.906 -23.109 -2.908 1 96.44 85 VAL A CA 1
ATOM 657 C C . VAL A 1 85 ? -10.766 -23.891 -3.9 1 96.44 85 VAL A C 1
ATOM 659 O O . VAL A 1 85 ? -11.852 -24.359 -3.553 1 96.44 85 VAL A O 1
ATOM 662 N N . GLN A 1 86 ? -10.289 -23.969 -5.105 1 95.56 86 GLN A N 1
ATOM 663 C CA . GLN A 1 86 ? -11.023 -24.703 -6.133 1 95.56 86 GLN A CA 1
ATOM 664 C C . GLN A 1 86 ? -10.07 -25.516 -7.008 1 95.56 86 GLN A C 1
ATOM 666 O O . GLN A 1 86 ? -8.961 -25.078 -7.305 1 95.56 86 GLN A O 1
ATOM 671 N N . PRO A 1 87 ? -10.555 -26.688 -7.43 1 95.94 87 PRO A N 1
ATOM 672 C CA . PRO A 1 87 ? -9.742 -27.453 -8.375 1 95.94 87 PRO A CA 1
ATOM 673 C C . PRO A 1 87 ? -9.758 -26.859 -9.781 1 95.94 87 PRO A C 1
ATOM 675 O O . PRO A 1 87 ? -10.75 -26.25 -10.188 1 95.94 87 PRO A O 1
ATOM 678 N N . LEU A 1 88 ? -8.656 -26.922 -10.414 1 94.94 88 LEU A N 1
ATOM 679 C CA . LEU A 1 88 ? -8.594 -26.609 -11.836 1 94.94 88 LEU A CA 1
ATOM 680 C C . LEU A 1 88 ? -8.703 -27.875 -12.68 1 94.94 88 LEU A C 1
ATOM 682 O O . LEU A 1 88 ? -8.031 -28.875 -12.406 1 94.94 88 LEU A O 1
ATOM 686 N N . LEU A 1 89 ? -9.547 -27.828 -13.641 1 93.81 89 LEU A N 1
ATOM 687 C CA . LEU A 1 89 ? -9.711 -28.984 -14.508 1 93.81 89 LEU A CA 1
ATOM 688 C C . LEU A 1 89 ? -8.469 -29.219 -15.352 1 93.81 89 LEU A C 1
ATOM 690 O O . LEU A 1 89 ? -8.031 -28.328 -16.078 1 93.81 89 LEU A O 1
ATOM 694 N N . LEU A 1 90 ? -7.977 -30.375 -15.328 1 94.38 90 LEU A N 1
ATOM 695 C CA . LEU A 1 90 ? -6.746 -30.734 -16.031 1 94.38 90 LEU A CA 1
ATOM 696 C C . LEU A 1 90 ? -6.906 -30.547 -17.531 1 94.38 90 LEU A C 1
ATOM 698 O O . LEU A 1 90 ? -5.945 -30.219 -18.234 1 94.38 90 LEU A O 1
ATOM 702 N N . GLU A 1 91 ? -8.109 -30.703 -18.031 1 94.62 91 GLU A N 1
ATOM 703 C CA . GLU A 1 91 ? -8.383 -30.594 -19.453 1 94.62 91 GLU A CA 1
ATOM 704 C C . GLU A 1 91 ? -8.125 -29.188 -19.969 1 94.62 91 GLU A C 1
ATOM 706 O O . GLU A 1 91 ? -7.91 -28.984 -21.172 1 94.62 91 GLU A O 1
ATOM 711 N N . ASN A 1 92 ? -8.164 -28.266 -19.047 1 94.06 92 ASN A N 1
ATOM 712 C CA . ASN A 1 92 ? -7.996 -26.875 -19.422 1 94.06 92 ASN A CA 1
ATOM 713 C C . ASN A 1 92 ? -6.527 -26.469 -19.438 1 94.06 92 ASN A C 1
ATOM 715 O O . ASN A 1 92 ? -6.184 -25.359 -19.859 1 94.06 92 ASN A O 1
ATOM 719 N N . LEU A 1 93 ? -5.672 -27.344 -19 1 96.19 93 LEU A N 1
ATOM 720 C CA . LEU A 1 93 ? -4.266 -27 -18.828 1 96.19 93 LEU A CA 1
ATOM 721 C C . LEU A 1 93 ? -3.439 -27.484 -20.016 1 96.19 93 LEU A C 1
ATOM 723 O O . LEU A 1 93 ? -3.609 -28.609 -20.484 1 96.19 93 LEU A O 1
ATOM 727 N N . ALA A 1 94 ? -2.545 -26.641 -20.5 1 95.69 94 ALA A N 1
ATOM 728 C CA . ALA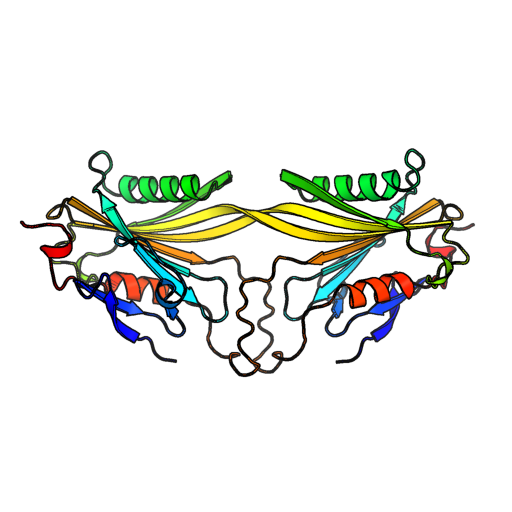 A 1 94 ? -1.581 -27.078 -21.5 1 95.69 94 ALA A CA 1
ATOM 729 C C . AL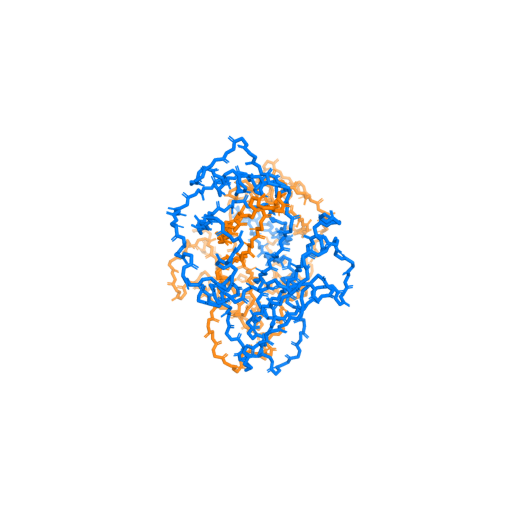A A 1 94 ? -0.661 -28.172 -20.953 1 95.69 94 ALA A C 1
ATOM 731 O O . ALA A 1 94 ? -0.158 -29.016 -21.703 1 95.69 94 ALA A O 1
ATOM 732 N N . LEU A 1 95 ? -0.534 -28.219 -19.594 1 95.25 95 LEU A N 1
ATOM 733 C CA . LEU A 1 95 ? 0.344 -29.172 -18.922 1 95.25 95 LEU A CA 1
ATOM 734 C C . LEU A 1 95 ? -0.41 -30.453 -18.562 1 95.25 95 LEU A C 1
ATOM 736 O O . LEU A 1 95 ? 0.034 -31.219 -17.703 1 95.25 95 LEU A O 1
ATOM 740 N N . ARG A 1 96 ? -1.491 -30.734 -19.172 1 92.25 96 ARG A N 1
ATOM 741 C CA . ARG A 1 96 ? -2.359 -31.859 -18.812 1 92.25 96 ARG A CA 1
ATOM 742 C C . ARG A 1 96 ? -1.615 -33.188 -18.922 1 92.25 96 ARG A C 1
ATOM 744 O O . ARG A 1 96 ? -1.935 -34.125 -18.203 1 92.25 96 ARG A O 1
ATOM 751 N N . GLY A 1 97 ? -0.632 -33.281 -19.688 1 92.19 97 GLY A N 1
ATOM 752 C CA . GLY A 1 97 ? 0.101 -34.5 -19.875 1 92.19 97 GLY A CA 1
ATOM 753 C C . GLY A 1 97 ? 1.019 -34.844 -18.719 1 92.19 97 GLY A C 1
ATOM 754 O O . GLY A 1 97 ? 1.402 -36 -18.547 1 92.19 97 GLY A O 1
ATOM 755 N N . CYS A 1 98 ? 1.391 -33.906 -17.922 1 93.81 98 CYS A N 1
ATOM 756 C CA . CYS A 1 98 ? 2.357 -34.156 -16.859 1 93.81 98 CYS A CA 1
ATOM 757 C C . CYS A 1 98 ? 1.851 -33.625 -15.523 1 93.81 98 CYS A C 1
ATOM 759 O O . CYS A 1 98 ? 2.445 -33.906 -14.477 1 93.81 98 CYS A O 1
ATOM 761 N N . CYS A 1 99 ? 0.768 -32.906 -15.531 1 95.75 99 CYS A N 1
ATOM 762 C CA . CYS A 1 99 ? 0.191 -32.375 -14.305 1 95.75 99 CYS A CA 1
ATOM 763 C C . CYS A 1 99 ? -0.84 -33.312 -13.719 1 95.75 99 CYS A C 1
ATOM 765 O O . CYS A 1 99 ? -1.81 -33.688 -14.391 1 95.75 99 CYS A O 1
ATOM 767 N N . GLN A 1 100 ? -0.699 -33.75 -12.523 1 94 100 GLN A N 1
ATOM 768 C CA . GLN A 1 100 ? -1.595 -34.719 -11.906 1 94 100 GLN A CA 1
ATOM 769 C C . GLN A 1 100 ? -2.775 -34.031 -11.227 1 94 100 GLN A C 1
ATOM 771 O O . GLN A 1 100 ? -3.896 -34.531 -11.25 1 94 100 GLN A O 1
ATOM 776 N N . GLU A 1 101 ? -2.461 -32.969 -10.594 1 94.94 101 GLU A N 1
ATOM 777 C CA . GLU A 1 101 ? -3.512 -32.156 -9.961 1 94.94 101 GLU A CA 1
ATOM 778 C C . GLU A 1 101 ? -3.188 -30.672 -10.008 1 94.94 101 GLU A C 1
ATOM 780 O O . GLU A 1 101 ? -2.018 -30.297 -10.047 1 94.94 101 GLU A O 1
ATOM 785 N N . ALA A 1 102 ? -4.211 -29.922 -10.078 1 96.81 102 ALA A N 1
ATOM 786 C CA . ALA A 1 102 ? -4.078 -28.469 -10.133 1 96.81 102 ALA A CA 1
ATOM 787 C C . ALA A 1 102 ? -5.152 -27.781 -9.289 1 96.81 102 ALA A C 1
ATOM 789 O O . ALA A 1 102 ? -6.305 -28.219 -9.281 1 96.81 102 ALA A O 1
ATOM 790 N N . TRP A 1 103 ? -4.723 -26.812 -8.523 1 96.94 103 TRP A N 1
ATOM 791 C CA . TRP A 1 103 ? -5.617 -26.094 -7.629 1 96.94 103 TRP A CA 1
ATOM 792 C C . TRP A 1 103 ? -5.395 -24.594 -7.727 1 96.94 103 TRP A C 1
ATOM 794 O O . TRP A 1 103 ? -4.27 -24.141 -7.969 1 96.94 103 TRP A O 1
ATOM 804 N N . ILE A 1 104 ? -6.473 -23.828 -7.57 1 96.81 104 ILE A N 1
ATOM 805 C CA . ILE A 1 104 ? -6.379 -22.375 -7.473 1 96.81 104 ILE A CA 1
ATOM 806 C C . ILE A 1 104 ? -6.906 -21.922 -6.113 1 96.81 104 ILE A C 1
ATOM 808 O O . ILE A 1 104 ? -7.918 -22.438 -5.629 1 96.81 104 ILE A O 1
ATOM 812 N N . LEU A 1 105 ? -6.16 -21.047 -5.496 1 96.81 105 LEU A N 1
ATOM 813 C CA . LEU A 1 105 ? -6.508 -20.516 -4.18 1 96.81 105 LEU A CA 1
ATOM 814 C C . LEU A 1 105 ? -6.535 -19 -4.191 1 96.81 105 LEU A C 1
ATOM 816 O O . LEU A 1 105 ? -5.664 -18.359 -4.793 1 96.81 105 LEU A O 1
ATOM 820 N N . SER A 1 106 ? -7.578 -18.438 -3.619 1 95.44 106 SER A N 1
ATOM 821 C CA . SER A 1 106 ? -7.641 -17.016 -3.346 1 95.44 106 SER A CA 1
ATOM 822 C C . SER A 1 106 ? -7.562 -16.734 -1.85 1 95.44 106 SER A C 1
ATOM 824 O O . SER A 1 106 ? -8.141 -17.453 -1.044 1 95.44 106 SER A O 1
ATOM 826 N N . GLY A 1 107 ? -6.734 -15.766 -1.526 1 94.38 107 GLY A N 1
ATOM 827 C CA . GLY A 1 107 ? -6.613 -15.406 -0.123 1 94.38 107 GLY A CA 1
ATOM 828 C C . GLY A 1 107 ? -6.145 -13.984 0.088 1 94.38 107 GLY A C 1
ATOM 829 O O . GLY A 1 107 ? -5.852 -13.273 -0.875 1 94.38 107 GLY A O 1
ATOM 830 N N . LYS A 1 108 ? -6.199 -13.57 1.371 1 90.75 108 LYS A N 1
ATOM 831 C CA . LYS A 1 108 ? -5.742 -12.242 1.782 1 90.75 108 LYS A CA 1
ATOM 832 C C . LYS A 1 108 ? -4.586 -12.344 2.771 1 90.75 108 LYS A C 1
ATOM 834 O O . LYS A 1 108 ? -4.551 -13.258 3.602 1 90.75 108 LYS A O 1
ATOM 839 N N . GLN A 1 109 ? -3.672 -11.453 2.498 1 88.62 109 GLN A N 1
ATOM 840 C CA . GLN A 1 109 ? -2.562 -11.352 3.439 1 88.62 109 GLN A CA 1
ATOM 841 C C . GLN A 1 109 ? -2.398 -9.922 3.943 1 88.62 109 GLN A C 1
ATOM 843 O O . GLN A 1 109 ? -2.615 -8.961 3.193 1 88.62 109 GLN A O 1
ATOM 848 N N . GLN A 1 110 ? -2.156 -9.852 5.184 1 85.69 110 GLN A N 1
ATOM 849 C CA . GLN A 1 110 ? -1.822 -8.555 5.762 1 85.69 110 GLN A CA 1
ATOM 850 C C . GLN A 1 110 ? -0.312 -8.344 5.805 1 85.69 110 GLN A C 1
ATOM 852 O O . GLN A 1 110 ? 0.399 -9.055 6.516 1 85.69 110 GLN A O 1
ATOM 857 N N . VAL A 1 111 ? 0.121 -7.449 4.965 1 82.12 111 VAL A N 1
ATOM 858 C CA . VAL A 1 111 ? 1.556 -7.191 4.883 1 82.12 111 VAL A CA 1
ATOM 859 C C . VAL A 1 111 ? 1.865 -5.801 5.434 1 82.12 111 VAL A C 1
ATOM 861 O O . VAL A 1 111 ? 1.034 -4.895 5.352 1 82.12 111 VAL A O 1
ATOM 864 N N . ALA A 1 112 ? 3.018 -5.715 6.039 1 79.88 112 ALA A N 1
ATOM 865 C CA . ALA A 1 112 ? 3.451 -4.434 6.59 1 79.88 112 ALA A CA 1
ATOM 866 C C . ALA A 1 112 ? 3.973 -3.514 5.488 1 79.88 112 ALA A C 1
ATOM 868 O O . ALA A 1 112 ? 4.723 -3.947 4.609 1 79.88 112 ALA A O 1
ATOM 869 N N . LYS A 1 113 ? 3.422 -2.314 5.449 1 78 113 LYS A N 1
ATOM 870 C CA . LYS A 1 113 ? 3.926 -1.277 4.555 1 78 113 LYS A CA 1
ATOM 871 C C . LYS A 1 113 ? 4.422 -0.066 5.34 1 78 113 LYS A C 1
ATOM 873 O O . LYS A 1 113 ? 3.809 0.328 6.336 1 78 113 LYS A O 1
ATOM 878 N N . TYR A 1 114 ? 5.52 0.434 4.832 1 80.25 114 TYR A N 1
ATOM 879 C CA . TYR A 1 114 ? 6.035 1.642 5.469 1 80.25 114 TYR A CA 1
ATOM 880 C C . TYR A 1 114 ? 5.496 2.891 4.781 1 80.25 114 TYR A C 1
ATOM 882 O O . TYR A 1 114 ? 5.57 3.014 3.557 1 80.25 114 TYR A O 1
ATOM 890 N N . VAL A 1 115 ? 4.891 3.75 5.578 1 84.56 115 VAL A N 1
ATOM 891 C CA . VAL A 1 115 ? 4.383 5.016 5.059 1 84.56 115 VAL A CA 1
ATOM 892 C C . VAL A 1 115 ? 5.133 6.18 5.703 1 84.56 115 VAL A C 1
ATOM 894 O O . VAL A 1 115 ? 5.457 6.133 6.895 1 84.56 115 VAL A O 1
ATOM 897 N N . THR A 1 116 ? 5.504 7.125 4.859 1 88.75 116 THR A N 1
ATOM 898 C CA . THR A 1 116 ? 6.113 8.344 5.367 1 88.75 116 THR A CA 1
ATOM 899 C C . THR A 1 116 ? 5.047 9.383 5.707 1 88.75 116 THR A C 1
ATOM 901 O O . THR A 1 116 ? 4.129 9.617 4.918 1 88.75 116 THR A O 1
ATOM 904 N N . LEU A 1 117 ? 5.188 9.938 6.883 1 92.19 117 LEU A N 1
ATOM 905 C CA . LEU A 1 117 ? 4.258 10.969 7.328 1 92.19 117 LEU A CA 1
ATOM 906 C C . LEU A 1 117 ? 5.004 12.242 7.707 1 92.19 117 LEU A C 1
ATOM 908 O O . LEU A 1 117 ? 6.086 12.18 8.297 1 92.19 117 LEU A O 1
ATOM 912 N N . TYR A 1 118 ? 4.477 13.359 7.312 1 94.75 118 TYR A N 1
ATOM 913 C CA . TYR A 1 118 ? 4.883 14.664 7.824 1 94.75 118 TYR A CA 1
ATOM 914 C C . TYR A 1 118 ? 3.777 15.281 8.672 1 94.75 118 TYR A C 1
ATOM 916 O O . TYR A 1 118 ? 2.605 15.266 8.289 1 94.75 118 TYR A O 1
ATOM 924 N N . GLN A 1 119 ? 4.172 15.719 9.773 1 96.69 119 GLN A N 1
ATOM 925 C CA . GLN A 1 119 ? 3.197 16.375 10.648 1 96.69 119 GLN A CA 1
ATOM 926 C C . GLN A 1 119 ? 3.689 17.75 11.094 1 96.69 119 GLN A C 1
ATOM 928 O O . GLN A 1 119 ? 4.871 17.922 11.398 1 96.69 119 GLN A O 1
ATOM 933 N N . ALA A 1 120 ? 2.82 18.719 11.031 1 97.62 120 ALA A N 1
ATOM 934 C CA . ALA A 1 120 ? 3.072 20.047 11.586 1 97.62 120 ALA A CA 1
ATOM 935 C C . ALA A 1 120 ? 2.154 20.312 12.773 1 97.62 120 ALA A C 1
ATOM 937 O O . ALA A 1 120 ? 0.939 20.141 12.688 1 97.62 120 ALA A O 1
ATOM 938 N N . LEU A 1 121 ? 2.758 20.719 13.828 1 97.94 121 LEU A N 1
ATOM 939 C CA . LEU A 1 121 ? 2.004 21.094 15.016 1 97.94 121 LEU A CA 1
ATOM 940 C C . LEU A 1 121 ? 2.086 22.594 15.266 1 97.94 121 LEU A C 1
ATOM 942 O O . LEU A 1 121 ? 3.18 23.156 15.391 1 97.94 121 LEU A O 1
ATOM 946 N N . LEU A 1 122 ? 0.932 23.234 15.25 1 97.56 122 LEU A N 1
ATOM 947 C CA . LEU A 1 122 ? 0.81 24.641 15.641 1 97.56 122 LEU A CA 1
ATOM 948 C C . LEU A 1 122 ? 0.042 24.781 16.953 1 97.56 122 LEU A C 1
ATOM 950 O O . LEU A 1 122 ? -1.144 24.453 17.016 1 97.56 122 LEU A O 1
ATOM 954 N N . ARG A 1 123 ? 0.722 25.234 17.938 1 96.69 123 ARG A N 1
ATOM 955 C CA . ARG A 1 123 ? 0.093 25.312 19.25 1 96.69 123 ARG A CA 1
ATOM 956 C C . ARG A 1 123 ? -0.488 26.703 19.5 1 96.69 123 ARG A C 1
ATOM 958 O O . ARG A 1 123 ? 0.217 27.719 19.359 1 96.69 123 ARG A O 1
ATOM 965 N N . LEU A 1 124 ? -1.762 26.75 19.828 1 95.06 124 LEU A N 1
ATOM 966 C CA . LEU A 1 124 ? -2.502 27.969 20.109 1 95.06 124 LEU A CA 1
ATOM 967 C C . LEU A 1 124 ? -2.996 27.984 21.562 1 95.06 124 LEU A C 1
ATOM 969 O O . LEU A 1 124 ? -4.195 27.859 21.812 1 95.06 124 LEU A O 1
ATOM 973 N N . PRO A 1 125 ? -2.078 28.312 22.453 1 93.5 125 PRO A N 1
ATOM 974 C CA . PRO A 1 125 ? -2.469 28.281 23.875 1 93.5 125 PRO A CA 1
ATOM 975 C C . PRO A 1 125 ? -3.613 29.234 24.188 1 93.5 125 PRO A C 1
ATOM 977 O O . PRO A 1 125 ? -4.438 28.953 25.062 1 93.5 125 PRO A O 1
ATOM 980 N N . GLN A 1 126 ? -3.67 30.312 23.516 1 92.38 126 GLN A N 1
ATOM 981 C CA . GLN A 1 126 ? -4.73 31.297 23.734 1 92.38 126 GLN A CA 1
ATOM 982 C C . GLN A 1 126 ? -6.109 30.656 23.594 1 92.38 126 GLN A C 1
ATOM 984 O O . GLN A 1 126 ? -7.059 31.047 24.266 1 92.38 126 GLN A O 1
ATOM 989 N N . TYR A 1 127 ? -6.172 29.656 22.75 1 93.69 127 TYR A N 1
ATOM 990 C CA . TYR A 1 127 ? -7.457 29.016 22.469 1 93.69 127 TYR A CA 1
ATOM 991 C C . TYR A 1 127 ? -7.477 27.578 22.984 1 93.69 127 TYR A C 1
ATOM 993 O O . TYR A 1 127 ? -8.367 26.812 22.641 1 93.69 127 TYR A O 1
ATOM 1001 N N . GLN A 1 128 ? -6.492 27.172 23.719 1 93.5 128 GLN A N 1
ATOM 1002 C CA . GLN A 1 128 ? -6.371 25.828 24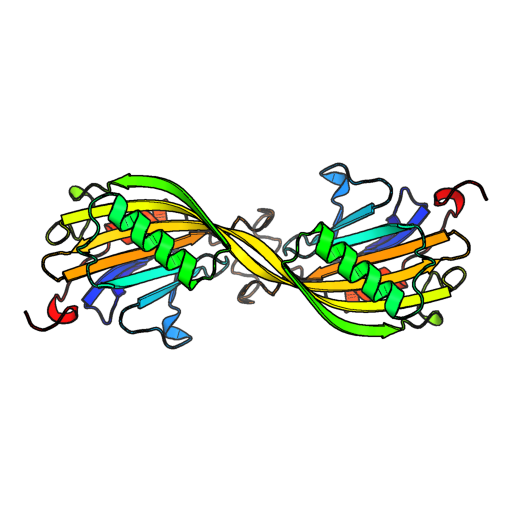.25 1 93.5 128 GLN A CA 1
ATOM 1003 C C . GLN A 1 128 ? -6.508 24.781 23.141 1 93.5 128 GLN A C 1
ATOM 1005 O O . GLN A 1 128 ? -7.27 23.828 23.281 1 93.5 128 GLN A O 1
ATOM 1010 N N . THR A 1 129 ? -5.781 25.062 22.062 1 95.12 129 THR A N 1
ATOM 1011 C CA . THR A 1 129 ? -5.953 24.219 20.875 1 95.12 129 THR A CA 1
ATOM 1012 C C . THR A 1 129 ? -4.602 23.875 20.266 1 95.12 129 THR A C 1
ATOM 1014 O O . THR A 1 129 ? -3.717 24.719 20.172 1 95.12 129 THR A O 1
ATOM 1017 N N . ASP A 1 130 ? -4.371 22.656 20 1 96.31 130 ASP A N 1
ATOM 1018 C CA . ASP A 1 130 ? -3.295 22.188 19.141 1 96.31 130 ASP A CA 1
ATOM 1019 C C . ASP A 1 130 ? -3.807 21.906 17.719 1 96.31 130 ASP A C 1
ATOM 1021 O O . ASP A 1 130 ? -4.695 21.078 17.531 1 96.31 130 ASP A O 1
ATOM 1025 N N . LEU A 1 131 ? -3.279 22.672 16.797 1 96.94 131 LEU A N 1
ATOM 1026 C CA . LEU A 1 131 ? -3.586 22.406 15.398 1 96.94 131 LEU A CA 1
ATOM 1027 C C . LEU A 1 131 ? -2.596 21.406 14.805 1 96.94 131 LEU A C 1
ATOM 1029 O O . LEU A 1 131 ? -1.391 21.672 14.773 1 96.94 131 LEU A O 1
ATOM 1033 N N . LEU A 1 132 ? -3.09 20.281 14.398 1 97.56 132 LEU A N 1
ATOM 1034 C CA . LEU A 1 132 ? -2.236 19.25 13.844 1 97.56 132 LEU A CA 1
ATOM 1035 C C . LEU A 1 132 ? -2.521 19.031 12.359 1 97.56 132 LEU A C 1
ATOM 1037 O O . LEU A 1 132 ? -3.646 18.703 11.977 1 97.56 132 LEU A O 1
ATOM 1041 N N . LEU A 1 133 ? -1.534 19.312 11.523 1 97.62 133 LEU A N 1
ATOM 1042 C CA . LEU A 1 133 ? -1.616 19.031 10.094 1 97.62 133 LEU A CA 1
ATOM 1043 C C . LEU A 1 133 ? -0.781 17.812 9.719 1 97.62 133 LEU A C 1
ATOM 1045 O O . LEU A 1 133 ? 0.365 17.688 10.156 1 97.62 133 LEU A O 1
ATOM 1049 N N . THR A 1 134 ? -1.359 16.906 8.977 1 95.69 134 THR A N 1
ATOM 1050 C CA . THR A 1 134 ? -0.69 15.656 8.625 1 95.69 134 THR A CA 1
ATOM 1051 C C . THR A 1 134 ? -0.656 15.469 7.105 1 95.69 134 THR A C 1
ATOM 1053 O O . THR A 1 134 ? -1.653 15.711 6.426 1 95.69 134 THR A O 1
ATOM 1056 N N . PHE A 1 135 ? 0.47 15.188 6.621 1 95.5 135 PHE A N 1
ATOM 1057 C CA . PHE A 1 135 ? 0.684 14.836 5.223 1 95.5 135 PHE A CA 1
ATOM 1058 C C . PHE A 1 135 ? 1.127 13.383 5.09 1 95.5 135 PHE A C 1
ATOM 1060 O O . PHE A 1 135 ? 2.234 13.023 5.496 1 95.5 135 PHE A O 1
ATOM 1067 N N . ASN A 1 136 ? 0.243 12.555 4.574 1 91.38 136 ASN A N 1
ATOM 1068 C CA . ASN A 1 136 ? 0.567 11.164 4.309 1 91.38 136 ASN A CA 1
ATOM 1069 C C . ASN A 1 136 ? 1.175 10.977 2.922 1 91.38 136 ASN A C 1
ATOM 1071 O O . ASN A 1 136 ? 0.537 11.289 1.914 1 91.38 136 ASN A O 1
ATOM 1075 N N . GLN A 1 137 ? 2.348 10.539 2.982 1 85.25 137 GLN A N 1
ATOM 1076 C CA . GLN A 1 137 ? 3.059 10.25 1.74 1 85.25 137 GLN A CA 1
ATOM 1077 C C . GLN A 1 137 ? 3.379 8.766 1.619 1 85.25 137 GLN A C 1
ATOM 1079 O O . GLN A 1 137 ? 4.418 8.312 2.094 1 85.25 137 GLN A O 1
ATOM 1084 N N . PRO A 1 138 ? 2.459 8.102 1.035 1 74.5 138 PRO A N 1
ATOM 1085 C CA . PRO A 1 138 ? 2.76 6.68 0.83 1 74.5 138 PRO A CA 1
ATOM 1086 C C . PRO A 1 138 ? 3.938 6.461 -0.118 1 74.5 138 PRO A C 1
ATOM 1088 O O . PRO A 1 138 ? 4.266 7.34 -0.917 1 74.5 138 PRO A O 1
ATOM 1091 N N . PRO A 1 139 ? 4.777 5.508 0.207 1 62.62 139 PRO A N 1
ATOM 1092 C CA . PRO A 1 139 ? 5.91 5.266 -0.687 1 62.62 139 PRO A CA 1
ATOM 1093 C C . PRO A 1 139 ? 5.512 5.246 -2.16 1 62.62 139 PRO A C 1
ATOM 1095 O O . PRO A 1 139 ? 4.363 4.926 -2.486 1 62.62 139 PRO A O 1
ATOM 1098 N N . PRO A 1 140 ? 6.422 6.07 -2.893 1 52.03 140 PRO A N 1
ATOM 1099 C CA . PRO A 1 140 ? 6.098 6.008 -4.32 1 52.03 140 PRO A CA 1
ATOM 1100 C C . PRO A 1 140 ? 5.7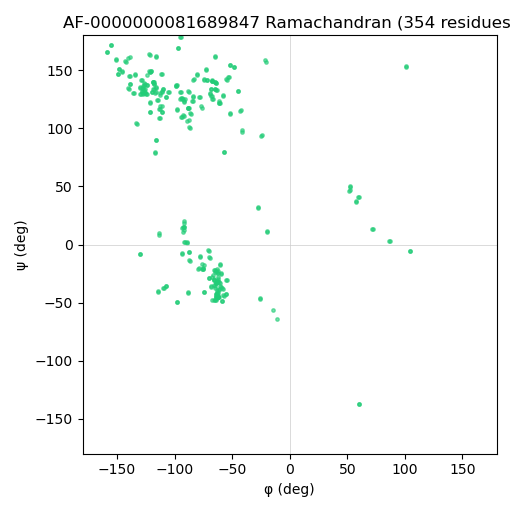46 4.598 -4.785 1 52.03 140 PRO A C 1
ATOM 1102 O O . PRO A 1 140 ? 6.371 3.627 -4.352 1 52.03 140 PRO A O 1
ATOM 1105 N N . GLU A 1 141 ? 4.48 4.441 -4.801 1 50.06 141 GLU A N 1
ATOM 1106 C CA . GLU A 1 141 ? 4.238 3.18 -5.496 1 50.06 141 GLU A CA 1
ATOM 1107 C C . GLU A 1 141 ? 5.129 3.047 -6.727 1 50.06 141 GLU A C 1
ATOM 1109 O O . GLU A 1 141 ? 5.527 4.051 -7.324 1 50.06 141 GLU A O 1
ATOM 1114 N N . ASN A 1 142 ? 5.996 2.104 -6.723 1 42.47 142 ASN A N 1
ATOM 1115 C CA . ASN A 1 142 ? 6.801 1.914 -7.926 1 42.47 142 ASN A CA 1
ATOM 1116 C C . ASN A 1 142 ? 6.066 2.393 -9.172 1 42.47 142 ASN A C 1
ATOM 1118 O O . ASN A 1 142 ? 5.461 1.59 -9.891 1 42.47 142 ASN A O 1
ATOM 1122 N N . ARG A 1 143 ? 5.238 3.42 -8.93 1 40.91 143 ARG A N 1
ATOM 1123 C CA . ARG A 1 143 ? 4.734 3.82 -10.234 1 40.91 143 ARG A CA 1
ATOM 1124 C C . ARG A 1 143 ? 5.879 4.176 -11.18 1 40.91 143 ARG A C 1
ATOM 1126 O O . ARG A 1 143 ? 6.711 5.023 -10.859 1 40.91 143 ARG A O 1
ATOM 1133 N N . SER A 1 144 ? 6.551 3.387 -11.766 1 36.59 144 SER A N 1
ATOM 1134 C CA . SER A 1 144 ? 7.383 3.773 -12.898 1 36.59 144 SER A CA 1
ATOM 1135 C C . SER A 1 144 ? 6.852 5.035 -13.57 1 36.59 144 SER A C 1
ATOM 1137 O O . SER A 1 144 ? 5.652 5.141 -13.852 1 36.59 144 SER A O 1
ATOM 1139 N N . SER A 1 145 ? 7.391 6.234 -13.164 1 36.25 145 SER A N 1
ATOM 1140 C CA . SER A 1 145 ? 7.293 7.492 -13.898 1 36.25 145 SER A CA 1
ATOM 1141 C C . SER A 1 145 ? 6.949 7.25 -15.367 1 36.25 145 SER A C 1
ATOM 1143 O O . SER A 1 145 ? 7.734 7.59 -16.25 1 36.25 145 SER A O 1
ATOM 1145 N N . LEU A 1 146 ? 6.582 6.105 -15.773 1 36.34 146 LEU A N 1
ATOM 1146 C CA . LEU A 1 146 ? 6.492 6.211 -17.219 1 36.34 146 LEU A CA 1
ATOM 1147 C C . LEU A 1 146 ? 5.516 7.312 -17.625 1 36.34 146 LEU A C 1
ATOM 1149 O O . LEU A 1 146 ? 4.594 7.637 -16.875 1 36.34 146 LEU A O 1
ATOM 1153 N N . GLY A 1 147 ? 5.938 8.188 -18.469 1 34.22 147 GLY A N 1
ATOM 1154 C CA . GLY A 1 147 ? 5.395 9.328 -19.188 1 34.22 147 GLY A CA 1
ATOM 1155 C C . GLY A 1 147 ? 3.881 9.297 -19.297 1 34.22 147 GLY A C 1
ATOM 1156 O O . GLY A 1 147 ? 3.25 8.289 -18.984 1 34.22 147 GLY A O 1
ATOM 1157 N N . PRO A 1 148 ? 3.271 10.531 -19.5 1 38.41 148 PRO A N 1
ATOM 1158 C CA . PRO A 1 148 ? 1.895 10.922 -19.797 1 38.41 148 PRO A CA 1
ATOM 1159 C C . PRO A 1 148 ? 1.11 9.82 -20.516 1 38.41 148 PRO A C 1
ATOM 1161 O O . PRO A 1 148 ? -0.118 9.891 -20.594 1 38.41 148 PRO A O 1
ATOM 1164 N N . GLU A 1 149 ? 1.689 9.227 -21.5 1 37.34 149 GLU A N 1
ATOM 1165 C CA . GLU A 1 149 ? 1.045 8.398 -22.5 1 37.34 149 GLU A CA 1
ATOM 1166 C C . GLU A 1 149 ? 0.396 7.168 -21.875 1 37.34 149 GLU A C 1
ATOM 1168 O O . GLU A 1 149 ? -0.194 6.344 -22.578 1 37.34 149 GLU A O 1
ATOM 1173 N N . ASN A 1 150 ? 0.79 6.613 -20.688 1 40.78 150 ASN A N 1
ATOM 1174 C CA . ASN A 1 150 ? 0.572 5.203 -20.375 1 40.78 150 ASN A CA 1
ATOM 1175 C C . ASN A 1 150 ? -0.751 4.98 -19.656 1 40.78 150 ASN A C 1
ATOM 1177 O O . ASN A 1 150 ? -0.766 4.652 -18.469 1 40.78 150 ASN A O 1
ATOM 1181 N N . LEU A 1 151 ? -1.673 5.844 -19.562 1 43.38 151 LEU A N 1
ATOM 1182 C CA . LEU A 1 151 ? -3.104 5.91 -19.281 1 43.38 151 LEU A CA 1
ATOM 1183 C C . LEU A 1 151 ? -3.723 4.516 -19.281 1 43.38 151 LEU A C 1
ATOM 1185 O O . LEU A 1 151 ? -4.527 4.188 -18.406 1 43.38 151 LEU A O 1
ATOM 1189 N N . SER A 1 152 ? -3.734 3.715 -20.547 1 54.81 152 SER A N 1
ATOM 1190 C CA . SER A 1 152 ? -4.75 2.844 -21.125 1 54.81 152 SER A CA 1
ATOM 1191 C C . SER A 1 152 ? -4.633 1.422 -20.594 1 54.81 152 SER A C 1
ATOM 1193 O O . SER A 1 152 ? -5.371 0.53 -21.016 1 54.81 152 SER A O 1
ATOM 1195 N N . LEU A 1 153 ? -3.514 1.027 -19.922 1 68.19 153 LEU A N 1
ATOM 1196 C CA . LEU A 1 153 ? -3.549 -0.423 -19.766 1 68.19 153 LEU A CA 1
ATOM 1197 C C . LEU A 1 153 ? -4.312 -0.815 -18.5 1 68.19 153 LEU A C 1
ATOM 1199 O O . LEU A 1 153 ? -3.898 -0.479 -17.391 1 68.19 153 LEU A O 1
ATOM 1203 N N . PRO A 1 154 ? -5.457 -1.308 -18.734 1 76 154 PRO A N 1
ATOM 1204 C CA . PRO A 1 154 ? -6.242 -1.766 -17.594 1 76 154 PRO A CA 1
ATOM 1205 C C . PRO A 1 154 ? -5.477 -2.746 -16.703 1 76 154 PRO A C 1
ATOM 1207 O O . PRO A 1 154 ? -4.574 -3.438 -17.188 1 76 154 PRO A O 1
ATOM 1210 N N . PRO A 1 155 ? -5.73 -2.641 -15.414 1 83.94 155 PRO A N 1
ATOM 1211 C CA . PRO A 1 155 ? -5.137 -3.652 -14.531 1 83.94 155 PRO A CA 1
ATOM 1212 C C . PRO A 1 155 ? -5.426 -5.078 -15 1 83.94 155 PRO A C 1
ATOM 1214 O O . PRO A 1 155 ? -6.395 -5.309 -15.727 1 83.94 155 PRO A O 1
ATOM 1217 N N . TRP A 1 156 ? -4.516 -6.008 -14.594 1 89.94 156 TRP A N 1
ATOM 1218 C CA . TRP A 1 156 ? -4.734 -7.41 -14.93 1 89.94 156 TRP A CA 1
ATOM 1219 C C . TRP A 1 156 ? -5.945 -7.965 -14.188 1 89.94 156 TRP A C 1
ATOM 1221 O O . TRP A 1 156 ? -6.176 -7.637 -13.023 1 89.94 156 TRP A O 1
ATOM 1231 N N . SER A 1 157 ? -6.711 -8.781 -14.891 1 88.25 157 SER A N 1
ATOM 1232 C CA . SER A 1 157 ? -7.859 -9.453 -14.297 1 88.25 157 SER A CA 1
ATOM 1233 C C . SER A 1 157 ? -7.504 -10.875 -13.867 1 88.25 157 SER A C 1
ATOM 1235 O O . SER A 1 157 ? -6.418 -11.367 -14.18 1 88.25 157 SER A O 1
ATOM 1237 N N . LEU A 1 158 ? -8.414 -11.438 -13.141 1 90 158 LEU A N 1
ATOM 1238 C CA . LEU A 1 158 ? -8.258 -12.844 -12.781 1 90 158 LEU A CA 1
ATOM 1239 C C . LEU A 1 158 ? -8.203 -13.719 -14.039 1 90 158 LEU A C 1
ATOM 1241 O O . LEU A 1 158 ? -7.48 -14.719 -14.07 1 90 158 LEU A O 1
ATOM 1245 N N . GLY A 1 159 ? -8.961 -13.305 -14.984 1 91.38 159 GLY A N 1
ATOM 1246 C CA . GLY A 1 159 ? -8.93 -14.008 -16.25 1 91.38 159 GLY A CA 1
ATOM 1247 C C . GLY A 1 159 ? -7.547 -14.023 -16.891 1 91.38 159 GLY A C 1
ATOM 1248 O O . GLY A 1 159 ? -7.145 -15.023 -17.484 1 91.38 159 GLY A O 1
ATOM 1249 N N . ASP A 1 160 ? -6.848 -12.969 -16.766 1 93.12 160 ASP A N 1
ATOM 1250 C CA . ASP A 1 160 ? -5.48 -12.906 -17.281 1 93.12 160 ASP A CA 1
ATOM 1251 C C . ASP A 1 160 ? -4.578 -13.906 -16.547 1 93.12 160 ASP A C 1
ATOM 1253 O O . ASP A 1 160 ? -3.744 -14.562 -17.172 1 93.12 160 ASP A O 1
ATOM 1257 N N . PHE A 1 161 ? -4.742 -13.961 -15.328 1 95.62 161 PHE A N 1
ATOM 1258 C CA . PHE A 1 161 ? -3.979 -14.906 -14.523 1 95.62 161 PHE A CA 1
ATOM 1259 C C . PHE A 1 161 ? -4.312 -16.344 -14.914 1 95.62 161 PHE A C 1
ATOM 1261 O O . PHE A 1 161 ? -3.412 -17.172 -15.094 1 95.62 161 PHE A O 1
ATOM 1268 N N . GLU A 1 162 ? -5.566 -16.594 -15.062 1 94.31 162 GLU A N 1
ATOM 1269 C CA . GLU A 1 162 ? -5.984 -17.938 -15.453 1 94.31 162 GLU A CA 1
ATOM 1270 C C . GLU A 1 162 ? -5.41 -18.312 -16.828 1 94.31 162 GLU A C 1
ATOM 1272 O O . GLU A 1 162 ? -5.035 -19.469 -17.047 1 94.31 162 GLU A O 1
ATOM 1277 N N . GLN A 1 163 ? -5.402 -17.359 -17.625 1 95.12 163 GLN A N 1
ATOM 1278 C CA . GLN A 1 163 ? -4.836 -17.609 -18.938 1 95.12 163 GLN A CA 1
ATOM 1279 C C . GLN A 1 163 ? -3.352 -17.953 -18.844 1 95.12 163 GLN A C 1
ATOM 1281 O O . GLN A 1 163 ? -2.867 -18.844 -19.547 1 95.12 163 GLN A O 1
ATOM 1286 N N . LEU A 1 164 ? -2.66 -17.266 -18.047 1 97.12 164 LEU A N 1
ATOM 1287 C CA . LEU A 1 164 ? -1.258 -17.578 -17.812 1 97.12 164 LEU A CA 1
ATOM 1288 C C . LEU A 1 164 ? -1.103 -19.016 -17.312 1 97.12 164 LEU A C 1
ATOM 1290 O O . LEU A 1 164 ? -0.272 -19.766 -17.812 1 97.12 164 LEU A O 1
ATOM 1294 N N . VAL A 1 165 ? -1.931 -19.406 -16.406 1 97.19 165 VAL A N 1
ATOM 1295 C CA . VAL A 1 165 ? -1.876 -20.719 -15.781 1 97.19 165 VAL A CA 1
ATOM 1296 C C . VAL A 1 165 ? -2.186 -21.797 -16.828 1 97.19 165 VAL A C 1
ATOM 1298 O O . VAL A 1 165 ? -1.449 -22.781 -16.938 1 97.19 165 VAL A O 1
ATOM 1301 N N . THR A 1 166 ? -3.248 -21.547 -17.562 1 96.19 166 THR A N 1
ATOM 1302 C CA . THR A 1 166 ? -3.732 -22.578 -18.469 1 96.19 166 THR A CA 1
ATOM 1303 C C . THR A 1 166 ? -2.842 -22.688 -19.703 1 96.19 166 THR A C 1
ATOM 1305 O O . THR A 1 166 ? -2.791 -23.734 -20.344 1 96.19 166 THR A O 1
ATOM 1308 N N . SER A 1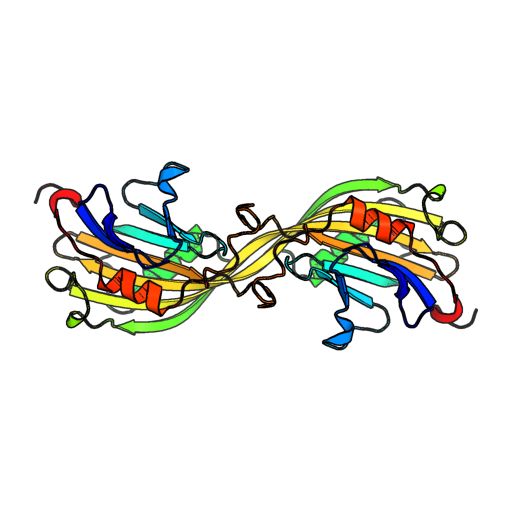 167 ? -2.109 -21.641 -19.969 1 96.75 167 SER A N 1
ATOM 1309 C CA . SER A 1 167 ? -1.294 -21.641 -21.188 1 96.75 167 SER A CA 1
ATOM 1310 C C . SER A 1 167 ? 0.12 -22.141 -20.906 1 96.75 167 SER A C 1
ATOM 1312 O O . SER A 1 167 ? 0.917 -22.312 -21.828 1 96.75 167 SER A O 1
ATOM 1314 N N . LEU A 1 168 ? 0.474 -22.344 -19.688 1 97.44 168 LEU A N 1
ATOM 1315 C CA . LEU A 1 168 ? 1.823 -22.781 -19.344 1 97.44 168 LEU A CA 1
ATOM 1316 C C . LEU A 1 168 ? 2.146 -24.125 -19.969 1 97.44 168 LEU A C 1
ATOM 1318 O O . LEU A 1 168 ? 1.462 -25.109 -19.719 1 97.44 168 LEU A O 1
ATOM 1322 N N . THR A 1 169 ? 3.215 -24.125 -20.781 1 96.69 169 THR A N 1
ATOM 1323 C CA . THR A 1 169 ? 3.557 -25.312 -21.562 1 96.69 169 THR A CA 1
ATOM 1324 C C . THR A 1 169 ? 5.008 -25.719 -21.312 1 96.69 169 THR A C 1
ATOM 1326 O O . THR A 1 169 ? 5.898 -24.859 -21.266 1 96.69 169 THR A O 1
ATOM 1329 N N . LEU A 1 170 ? 5.211 -27 -21.156 1 96.69 170 LEU A N 1
ATOM 1330 C CA . LEU A 1 170 ? 6.559 -27.531 -20.984 1 96.69 170 LEU A CA 1
ATOM 1331 C C . LEU A 1 170 ? 7.145 -27.969 -22.312 1 96.69 170 LEU A C 1
ATOM 1333 O O . LEU A 1 170 ? 6.547 -28.781 -23.031 1 96.69 170 LEU A O 1
ATOM 1337 N N . HIS A 1 171 ? 8.312 -27.453 -22.641 1 95.75 171 HIS A N 1
ATOM 1338 C CA . HIS A 1 171 ? 8.969 -27.781 -23.906 1 95.75 171 HIS A CA 1
ATOM 1339 C C . HIS A 1 171 ? 10.172 -28.688 -23.672 1 95.75 171 HIS A C 1
ATOM 1341 O O . HIS A 1 171 ? 10.469 -29.562 -24.484 1 95.75 171 HIS A O 1
ATOM 1347 N N . ASP A 1 172 ? 10.836 -28.422 -22.531 1 94.94 172 ASP A N 1
ATOM 1348 C CA . ASP A 1 172 ? 12.07 -29.156 -22.266 1 94.94 172 ASP A CA 1
ATOM 1349 C C . ASP A 1 172 ? 12.094 -29.672 -20.828 1 94.94 172 ASP A C 1
ATOM 1351 O O . ASP A 1 172 ? 12.453 -28.953 -19.906 1 94.94 172 ASP A O 1
ATOM 1355 N N . PRO A 1 173 ? 11.867 -30.969 -20.672 1 92.81 173 PRO A N 1
ATOM 1356 C CA . PRO A 1 173 ? 11.828 -31.547 -19.328 1 92.81 173 PRO A CA 1
ATOM 1357 C C . PRO A 1 173 ? 13.203 -31.594 -18.672 1 92.81 173 PRO A C 1
ATOM 1359 O O . PRO A 1 173 ? 13.305 -31.891 -17.484 1 92.81 173 PRO A O 1
ATOM 1362 N N . ASN A 1 174 ? 14.273 -31.234 -19.359 1 91.75 174 ASN A N 1
ATOM 1363 C CA . ASN A 1 174 ? 15.617 -31.25 -18.797 1 91.75 174 ASN A CA 1
ATOM 1364 C C . ASN A 1 174 ? 15.805 -30.156 -17.734 1 91.75 174 ASN A C 1
ATOM 1366 O O . ASN A 1 174 ? 16.781 -30.172 -16.984 1 91.75 174 ASN A O 1
ATOM 1370 N N . ILE A 1 175 ? 14.82 -29.281 -17.688 1 92.25 175 ILE A N 1
ATOM 1371 C CA . ILE A 1 175 ? 14.883 -28.203 -16.703 1 92.25 175 ILE A CA 1
ATOM 1372 C C . ILE A 1 175 ? 14.812 -28.797 -15.305 1 92.25 175 ILE A C 1
ATOM 1374 O O . ILE A 1 175 ? 15.281 -28.172 -14.344 1 92.25 175 ILE A O 1
ATOM 1378 N N . PHE A 1 176 ? 14.234 -30 -15.18 1 91.06 176 PHE A N 1
ATOM 1379 C CA . PHE A 1 176 ? 14.07 -30.641 -13.875 1 91.06 176 PHE A CA 1
ATOM 1380 C C . PHE A 1 176 ? 15.273 -31.516 -13.547 1 91.06 176 PHE A C 1
ATOM 1382 O O . PHE A 1 176 ? 15.344 -32.094 -12.461 1 91.06 176 PHE A O 1
ATOM 1389 N N . GLY A 1 177 ? 16.203 -31.562 -14.328 1 80.94 177 GLY A N 1
ATOM 1390 C CA . GLY A 1 177 ? 17.344 -32.469 -14.188 1 80.94 177 GLY A CA 1
ATOM 1391 C C . GLY A 1 177 ? 17.25 -33.688 -15.094 1 80.94 177 GLY A C 1
ATOM 1392 O O . GLY A 1 177 ? 16.203 -33.938 -15.688 1 80.94 177 GLY A O 1
ATOM 1393 N N . PRO A 1 178 ? 18.484 -34.25 -15.445 1 67 178 PRO A N 1
ATOM 1394 C CA . PRO A 1 178 ? 18.531 -35.438 -16.312 1 67 178 PRO A CA 1
ATOM 1395 C C . PRO A 1 178 ? 17.641 -36.562 -15.797 1 67 178 PRO A C 1
ATOM 1397 O O . PRO A 1 178 ? 17.5 -36.75 -14.586 1 67 178 PRO A O 1
ATOM 1400 N N . GLN A 1 179 ? 16.547 -36.875 -16.562 1 49.47 179 GLN A N 1
ATOM 1401 C CA . GLN A 1 179 ? 15.773 -38.062 -16.25 1 49.47 179 GLN A CA 1
ATOM 1402 C C . GLN A 1 179 ? 16.594 -39.312 -16.453 1 49.47 179 GLN A C 1
ATOM 1404 O O . GLN A 1 179 ? 17.5 -39.344 -17.281 1 49.47 179 GLN A O 1
ATOM 1409 N N . MET B 1 1 ? -2.576 22.547 -13.008 1 62.31 1 MET B N 1
ATOM 1410 C CA . MET B 1 1 ? -3.572 23.016 -12.047 1 62.31 1 MET B CA 1
ATOM 1411 C C . MET B 1 1 ? -2.91 23.781 -10.898 1 62.31 1 MET B C 1
ATOM 1413 O O . MET B 1 1 ? -1.79 23.453 -10.5 1 62.31 1 MET B O 1
ATOM 1417 N N . GLU B 1 2 ? -3.273 24.984 -10.664 1 76.75 2 GLU B N 1
ATOM 1418 C CA . GLU B 1 2 ? -2.719 25.906 -9.68 1 76.75 2 GLU B CA 1
ATOM 1419 C C . GLU B 1 2 ? -3.277 25.625 -8.289 1 76.75 2 GLU B C 1
ATOM 1421 O O . GLU B 1 2 ? -4.379 25.094 -8.148 1 76.75 2 GLU B O 1
ATOM 1426 N N . PRO B 1 3 ? -2.43 25.859 -7.293 1 82.25 3 PRO B N 1
ATOM 1427 C CA . PRO B 1 3 ? -2.951 25.766 -5.926 1 82.25 3 PRO B CA 1
ATOM 1428 C C . PRO B 1 3 ? -4.164 26.672 -5.695 1 82.25 3 PRO B C 1
ATOM 1430 O O . PRO B 1 3 ? -4.309 27.703 -6.359 1 82.25 3 PRO B O 1
ATOM 1433 N N . THR B 1 4 ? -5.125 26.172 -4.902 1 85.75 4 THR B N 1
ATOM 1434 C CA . THR B 1 4 ? -6.285 26.969 -4.516 1 85.75 4 THR B CA 1
ATOM 1435 C C . THR B 1 4 ? -5.984 27.797 -3.266 1 85.75 4 THR B C 1
ATOM 1437 O O . THR B 1 4 ? -5.816 27.25 -2.176 1 85.75 4 THR B O 1
ATOM 1440 N N . ARG B 1 5 ? -5.953 29.125 -3.498 1 88.19 5 ARG B N 1
ATOM 1441 C CA . ARG B 1 5 ? -5.648 30.031 -2.385 1 88.19 5 ARG B CA 1
ATOM 1442 C C . ARG B 1 5 ? -6.898 30.328 -1.568 1 88.19 5 ARG B C 1
ATOM 1444 O O . ARG B 1 5 ? -8.008 30.375 -2.111 1 88.19 5 ARG B O 1
ATOM 1451 N N . ASP B 1 6 ? -6.695 30.422 -0.257 1 93.06 6 ASP B N 1
ATOM 1452 C CA . ASP B 1 6 ? -7.711 30.828 0.71 1 93.06 6 ASP B CA 1
ATOM 1453 C C . ASP B 1 6 ? -8.914 29.891 0.675 1 93.06 6 ASP B C 1
ATOM 1455 O O . ASP B 1 6 ? -10.055 30.328 0.616 1 93.06 6 ASP B O 1
ATOM 1459 N N . TYR B 1 7 ? -8.633 28.719 0.57 1 95.62 7 TYR B N 1
ATOM 1460 C CA . TYR B 1 7 ? -9.695 27.719 0.647 1 95.62 7 TYR B CA 1
ATOM 1461 C C . TYR B 1 7 ? -10.297 27.672 2.047 1 95.62 7 TYR B C 1
ATOM 1463 O O . TYR B 1 7 ? -9.57 27.531 3.035 1 95.62 7 TYR B O 1
ATOM 1471 N N . PRO B 1 8 ? -11.586 27.828 2.098 1 96.19 8 PRO B N 1
ATOM 1472 C CA . PRO B 1 8 ? -12.211 27.875 3.424 1 96.19 8 PRO B CA 1
ATOM 1473 C C . PRO B 1 8 ? -12.148 26.531 4.148 1 96.19 8 PRO B C 1
ATOM 1475 O O . PRO B 1 8 ? -12.359 25.484 3.527 1 96.19 8 PRO B O 1
ATOM 1478 N N . LEU B 1 9 ? -11.766 26.578 5.395 1 96.31 9 LEU B N 1
ATOM 1479 C CA . LEU B 1 9 ? -11.742 25.406 6.262 1 96.31 9 LEU B CA 1
ATOM 1480 C C . LEU B 1 9 ? -12.641 25.609 7.48 1 96.31 9 LEU B C 1
ATOM 1482 O O . LEU B 1 9 ? -12.797 26.734 7.953 1 96.31 9 LEU B O 1
ATOM 1486 N N . PHE B 1 10 ? -13.219 24.484 8 1 95.75 10 PHE B N 1
ATOM 1487 C CA . PHE B 1 10 ? -14.047 24.5 9.203 1 95.75 10 PHE B CA 1
ATOM 1488 C C . PHE B 1 10 ? -15.148 25.547 9.094 1 95.75 10 PHE B C 1
ATOM 1490 O O . PHE B 1 10 ? -15.305 26.391 9.984 1 95.75 10 PHE B O 1
ATOM 1497 N N . GLY B 1 11 ? -15.844 25.484 7.961 1 92.31 11 GLY B N 1
ATOM 1498 C CA . GLY B 1 11 ? -16.984 26.375 7.75 1 92.31 11 GLY B CA 1
ATOM 1499 C C . GLY B 1 11 ? -16.578 27.812 7.504 1 92.31 11 GLY B C 1
ATOM 1500 O O . GLY B 1 11 ? -17.359 28.734 7.742 1 92.31 11 GLY B O 1
ATOM 1501 N N . GLY B 1 12 ? -15.312 28.016 7.238 1 95.12 12 GLY B N 1
ATOM 1502 C CA . GLY B 1 12 ? -14.844 29.359 6.938 1 95.12 12 GLY B CA 1
ATOM 1503 C C . GLY B 1 12 ? -14.094 30 8.086 1 95.12 12 GLY B C 1
ATOM 1504 O O . GLY B 1 12 ? -13.555 31.109 7.949 1 95.12 12 GLY B O 1
ATOM 1505 N N . ALA B 1 13 ? -14.07 29.359 9.141 1 96 13 ALA B N 1
ATOM 1506 C CA . ALA B 1 13 ? -13.344 29.891 10.289 1 96 13 ALA B CA 1
ATOM 1507 C C . ALA B 1 13 ? -11.844 29.984 9.992 1 96 13 ALA B C 1
ATOM 1509 O O . ALA B 1 13 ? -11.148 30.828 10.555 1 96 13 ALA B O 1
ATOM 1510 N N . PHE B 1 14 ? -11.391 29.094 9.227 1 97 14 PHE B N 1
ATOM 1511 C CA . PHE B 1 14 ? -10.016 29.109 8.742 1 97 14 PHE B CA 1
ATOM 1512 C C . PHE B 1 14 ? -9.977 29.141 7.219 1 97 14 PHE B C 1
ATOM 1514 O O . PHE B 1 14 ? -11.008 28.953 6.566 1 97 14 PHE B O 1
ATOM 1521 N N . SER B 1 15 ? -8.852 29.5 6.707 1 97.38 15 SER B N 1
ATOM 1522 C CA . SER B 1 15 ? -8.555 29.312 5.289 1 97.38 15 SER B CA 1
ATOM 1523 C C . SER B 1 15 ? -7.105 28.906 5.07 1 97.38 15 SER B C 1
ATOM 1525 O O . SER B 1 15 ? -6.266 29.078 5.957 1 97.38 15 SER B O 1
ATOM 1527 N N . ALA B 1 16 ? -6.824 28.281 3.971 1 97.31 16 ALA B N 1
ATOM 1528 C CA . ALA B 1 16 ? -5.457 27.891 3.635 1 97.31 16 ALA B CA 1
ATOM 1529 C C . ALA B 1 16 ? -5.305 27.672 2.133 1 97.31 16 ALA B C 1
ATOM 1531 O O . ALA B 1 16 ? -6.297 27.641 1.398 1 97.31 16 ALA B O 1
ATOM 1532 N N . THR B 1 17 ? -4.078 27.609 1.723 1 96.94 17 THR B N 1
ATOM 1533 C CA . THR B 1 17 ? -3.781 27.25 0.337 1 96.94 17 THR B CA 1
ATOM 1534 C C . THR B 1 17 ? -3.752 25.75 0.154 1 96.94 17 THR B C 1
ATOM 1536 O O . THR B 1 17 ? -2.998 25.047 0.837 1 96.94 17 THR B O 1
ATOM 1539 N N . LEU B 1 18 ? -4.57 25.219 -0.767 1 96.12 18 LEU B N 1
ATOM 1540 C CA . LEU B 1 18 ? -4.582 23.781 -1.067 1 96.12 18 LEU B CA 1
ATOM 1541 C C . LEU B 1 18 ? -3.756 23.484 -2.312 1 96.12 18 LEU B C 1
ATOM 1543 O O . LEU B 1 18 ? -3.803 24.234 -3.291 1 96.12 18 LEU B O 1
ATOM 1547 N N . PRO B 1 19 ? -2.998 22.469 -2.254 1 93.69 19 PRO B N 1
ATOM 1548 C CA . PRO B 1 19 ? -2.238 22.109 -3.453 1 93.69 19 PRO B CA 1
ATOM 1549 C C . PRO B 1 19 ? -3.137 21.688 -4.617 1 93.69 19 PRO B C 1
ATOM 1551 O O . PRO B 1 19 ? -4.301 21.344 -4.406 1 93.69 19 PRO B O 1
ATOM 1554 N N . PRO B 1 20 ? -2.514 21.734 -5.766 1 89.88 20 PRO B N 1
ATOM 1555 C CA . PRO B 1 20 ? -3.314 21.359 -6.934 1 89.88 20 PRO B CA 1
ATOM 1556 C C . PRO B 1 20 ? -3.77 19.906 -6.891 1 89.88 20 PRO B C 1
ATOM 1558 O O . PRO B 1 20 ? -3.021 19.031 -6.438 1 89.88 20 PRO B O 1
ATOM 1561 N N . GLY B 1 21 ? -5.027 19.719 -7.301 1 87.88 21 GLY B N 1
ATOM 1562 C CA . GLY B 1 21 ? -5.531 18.359 -7.414 1 87.88 21 GLY B CA 1
ATOM 1563 C C . GLY B 1 21 ? -6.109 17.828 -6.113 1 87.88 21 GLY B C 1
ATOM 1564 O O . GLY B 1 21 ? -6.473 16.656 -6.023 1 87.88 21 GLY B O 1
ATOM 1565 N N . ALA B 1 22 ? -6.137 18.656 -5.105 1 91.69 22 ALA B N 1
ATOM 1566 C CA . ALA B 1 22 ? -6.691 18.234 -3.824 1 91.69 22 ALA B CA 1
ATOM 1567 C C . ALA B 1 22 ? -8.203 18.047 -3.914 1 91.69 22 ALA B C 1
ATOM 1569 O O . ALA B 1 22 ? -8.914 18.922 -4.422 1 91.69 22 ALA B O 1
ATOM 1570 N N . ILE B 1 23 ? -8.648 16.953 -3.465 1 90.25 23 ILE B N 1
ATOM 1571 C CA . ILE B 1 23 ? -10.07 16.641 -3.391 1 90.25 23 ILE B CA 1
ATOM 1572 C C . ILE B 1 23 ? -10.531 16.688 -1.935 1 90.25 23 ILE B C 1
ATOM 1574 O O . ILE B 1 23 ? -9.961 16 -1.079 1 90.25 23 ILE B O 1
ATOM 1578 N N . ASP B 1 24 ? -11.539 17.453 -1.743 1 93.31 24 ASP B N 1
ATOM 1579 C CA . ASP B 1 24 ? -12.102 17.531 -0.399 1 93.31 24 ASP B CA 1
ATOM 1580 C C . ASP B 1 24 ? -12.945 16.297 -0.083 1 93.31 24 ASP B C 1
ATOM 1582 O O . ASP B 1 24 ? -13.992 16.078 -0.703 1 93.31 24 ASP B O 1
ATOM 1586 N N . VAL B 1 25 ? -12.578 15.555 0.905 1 90.69 25 VAL B N 1
ATOM 1587 C CA . VAL B 1 25 ? -13.219 14.289 1.237 1 90.69 25 VAL B CA 1
ATOM 1588 C C . VAL B 1 25 ? -14.617 14.547 1.791 1 90.69 25 VAL B C 1
ATOM 1590 O O . VAL B 1 25 ? -15.5 13.695 1.695 1 90.69 25 VAL B O 1
ATOM 1593 N N . SER B 1 26 ? -14.781 15.742 2.436 1 90.06 26 SER B N 1
ATOM 1594 C CA . SER B 1 26 ? -16.078 16.062 3.016 1 90.06 26 SER B CA 1
ATOM 1595 C C . SER B 1 26 ? -17.172 16.109 1.949 1 90.06 26 SER B C 1
ATOM 1597 O O . SER B 1 26 ? -18.359 16.016 2.264 1 90.06 26 SER B O 1
ATOM 1599 N N . ASP B 1 27 ? -16.844 16.203 0.7 1 86.19 27 ASP B N 1
ATOM 1600 C CA . ASP B 1 27 ? -17.797 16.172 -0.408 1 86.19 27 ASP B CA 1
ATOM 1601 C C . ASP B 1 27 ? -18.281 14.742 -0.653 1 86.19 27 ASP B C 1
ATOM 1603 O O . ASP B 1 27 ? -19.312 14.539 -1.31 1 86.19 27 ASP B O 1
ATOM 1607 N N . LEU B 1 28 ? -17.562 13.789 -0.132 1 83.81 28 LEU B N 1
ATOM 1608 C CA . LEU B 1 28 ? -17.844 12.391 -0.443 1 83.81 28 LEU B CA 1
ATOM 1609 C C . LEU B 1 28 ? -18.422 11.672 0.766 1 83.81 28 LEU B C 1
ATOM 1611 O O . LEU B 1 28 ? -19.297 10.812 0.619 1 83.81 28 LEU B O 1
ATOM 1615 N N . ARG B 1 29 ? -17.969 11.977 1.875 1 86.5 29 ARG B N 1
ATOM 1616 C CA . ARG B 1 29 ? -18.438 11.352 3.109 1 86.5 29 ARG B CA 1
ATOM 1617 C C . ARG B 1 29 ? -18.312 12.312 4.289 1 86.5 29 ARG B C 1
ATOM 1619 O O . ARG B 1 29 ? -17.578 13.297 4.215 1 86.5 29 ARG B O 1
ATOM 1626 N N . PRO B 1 30 ? -19.078 12.008 5.344 1 88.69 30 PRO B N 1
ATOM 1627 C CA . PRO B 1 30 ? -18.969 12.867 6.527 1 88.69 30 PRO B CA 1
ATOM 1628 C C . PRO B 1 30 ? -17.594 12.797 7.191 1 88.69 30 PRO B C 1
ATOM 1630 O O . PRO B 1 30 ? -16.984 11.727 7.258 1 88.69 30 PRO B O 1
ATOM 1633 N N . VAL B 1 31 ? -17.078 13.875 7.5 1 92.19 31 VAL B N 1
ATOM 1634 C CA . VAL B 1 31 ? -15.836 14.031 8.266 1 92.19 31 VAL B CA 1
ATOM 1635 C C . VAL B 1 31 ? -16.125 14.773 9.562 1 92.19 31 VAL B C 1
ATOM 1637 O O . VAL B 1 31 ? -16.969 15.672 9.602 1 92.19 31 VAL B O 1
ATOM 1640 N N . PRO B 1 32 ? -15.484 14.336 10.672 1 91.31 32 PRO B N 1
ATOM 1641 C CA . PRO B 1 32 ? -15.688 15.047 11.93 1 91.31 32 PRO B CA 1
ATOM 1642 C C . PRO B 1 32 ? -15.531 16.562 11.789 1 91.31 32 PRO B C 1
ATOM 1644 O O . PRO B 1 32 ? -14.711 17.016 10.992 1 91.31 32 PRO B O 1
ATOM 1647 N N . ASP B 1 33 ? -16.188 17.312 12.641 1 91.38 33 ASP B N 1
ATOM 1648 C CA . ASP B 1 33 ? -16.203 18.781 12.586 1 91.38 33 ASP B CA 1
ATOM 1649 C C . ASP B 1 33 ? -14.82 19.344 12.906 1 91.38 33 ASP B C 1
ATOM 1651 O O . ASP B 1 33 ? -14.492 20.469 12.492 1 91.38 33 ASP B O 1
ATOM 1655 N N . ASN B 1 34 ? -14.07 18.656 13.648 1 93.25 34 ASN B N 1
ATOM 1656 C CA . ASN B 1 34 ? -12.758 19.172 14.039 1 93.25 34 ASN B CA 1
ATOM 1657 C C . ASN B 1 34 ? -11.664 18.703 13.086 1 93.25 34 ASN B C 1
ATOM 1659 O O . ASN B 1 34 ? -10.484 18.734 13.422 1 93.25 34 ASN B O 1
ATOM 1663 N N . GLN B 1 35 ? -12.117 18.188 11.922 1 95.19 35 GLN B N 1
ATOM 1664 C CA . GLN B 1 35 ? -11.148 17.625 10.992 1 95.19 35 GLN B CA 1
ATOM 1665 C C . GLN B 1 35 ? -11.469 18.016 9.555 1 95.19 35 GLN B C 1
ATOM 1667 O O . GLN B 1 35 ? -12.633 18.188 9.195 1 95.19 35 GLN B O 1
ATOM 1672 N N . GLU B 1 36 ? -10.508 18.359 8.758 1 96.12 36 GLU B N 1
ATOM 1673 C CA . GLU B 1 36 ? -10.562 18.516 7.309 1 96.12 36 GLU B CA 1
ATOM 1674 C C . GLU B 1 36 ? -9.641 17.531 6.605 1 96.12 36 GLU B C 1
ATOM 1676 O O . GLU B 1 36 ? -8.477 17.375 6.984 1 96.12 36 GLU B O 1
ATOM 1681 N N . VAL B 1 37 ? -10.203 16.859 5.613 1 95.19 37 VAL B N 1
ATOM 1682 C CA . VAL B 1 37 ? -9.438 15.812 4.949 1 95.19 37 VAL B CA 1
ATOM 1683 C C . VAL B 1 37 ? -9.453 16.031 3.439 1 95.19 37 VAL B C 1
ATOM 1685 O O . VAL B 1 37 ? -10.516 16.25 2.85 1 95.19 37 VAL B O 1
ATOM 1688 N N . PHE B 1 38 ? -8.219 15.969 2.832 1 94.56 38 PHE B N 1
ATOM 1689 C CA . PHE B 1 38 ? -8.062 16.109 1.388 1 94.56 38 PHE B CA 1
ATOM 1690 C C . PHE B 1 38 ? -7.242 14.953 0.819 1 94.56 38 PHE B C 1
ATOM 1692 O O . PHE B 1 38 ? -6.262 14.523 1.432 1 94.56 38 PHE B O 1
ATOM 1699 N N . CYS B 1 39 ? -7.602 14.477 -0.324 1 91.44 39 CYS B N 1
ATOM 1700 C CA . CYS B 1 39 ? -6.844 13.438 -1.002 1 91.44 39 CYS B CA 1
ATOM 1701 C C . CYS B 1 39 ? -6.379 13.906 -2.375 1 91.44 39 CYS B C 1
ATOM 1703 O O . CYS B 1 39 ? -7.004 14.773 -2.984 1 91.44 39 CYS B O 1
ATOM 1705 N N . HIS B 1 40 ? -5.23 13.375 -2.734 1 87.25 40 HIS B N 1
ATOM 1706 C CA . HIS B 1 40 ? -4.766 13.648 -4.09 1 87.25 40 HIS B CA 1
ATOM 1707 C C . HIS B 1 40 ? -5.602 12.898 -5.121 1 87.25 40 HIS B C 1
ATOM 1709 O O . HIS B 1 40 ? -5.961 11.742 -4.91 1 87.25 40 HIS B O 1
ATOM 1715 N N . ARG B 1 41 ? -5.859 13.477 -6.141 1 79.19 41 ARG B N 1
ATOM 1716 C CA . ARG B 1 41 ? -6.77 12.945 -7.152 1 79.19 41 ARG B CA 1
ATOM 1717 C C . ARG B 1 41 ? -6.227 11.656 -7.75 1 79.19 41 ARG B C 1
ATOM 1719 O O . ARG B 1 41 ? -6.996 10.766 -8.117 1 79.19 41 ARG B O 1
ATOM 1726 N N . VAL B 1 42 ? -4.965 11.578 -7.844 1 71.44 42 VAL B N 1
ATOM 1727 C CA . VAL B 1 42 ? -4.363 10.5 -8.617 1 71.44 42 VAL B CA 1
ATOM 1728 C C . VAL B 1 42 ? -3.576 9.578 -7.695 1 71.44 42 VAL B C 1
ATOM 1730 O O . VAL B 1 42 ? -3.598 8.352 -7.863 1 71.44 42 VAL B O 1
ATOM 1733 N N . THR B 1 43 ? -2.887 10.141 -6.766 1 75.06 43 THR B N 1
ATOM 1734 C CA . THR B 1 43 ? -2.039 9.352 -5.879 1 75.06 43 THR B CA 1
ATOM 1735 C C . THR B 1 43 ? -2.781 9 -4.594 1 75.06 43 THR B C 1
ATOM 1737 O O . THR B 1 43 ? -3.932 9.398 -4.402 1 75.06 43 THR B O 1
ATOM 1740 N N . ASP B 1 44 ? -2.135 8.25 -3.703 1 78.38 44 ASP B N 1
ATOM 1741 C CA . ASP B 1 44 ? -2.703 7.879 -2.41 1 78.38 44 ASP B CA 1
ATOM 1742 C C . ASP B 1 44 ? -2.314 8.891 -1.331 1 78.38 44 ASP B C 1
ATOM 1744 O O . ASP B 1 44 ? -2.439 8.609 -0.138 1 78.38 44 ASP B O 1
ATOM 1748 N N . GLN B 1 45 ? -1.848 9.984 -1.767 1 86.06 45 GLN B N 1
ATOM 1749 C CA . GLN B 1 45 ? -1.476 11.016 -0.803 1 86.06 45 GLN B CA 1
ATOM 1750 C C . GLN B 1 45 ? -2.711 11.656 -0.179 1 86.06 45 GLN B C 1
ATOM 1752 O O . GLN B 1 45 ? -3.768 11.719 -0.81 1 86.06 45 GLN B O 1
ATOM 1757 N N . SER B 1 46 ? -2.492 12.094 1.065 1 92 46 SER B N 1
ATOM 1758 C CA . SER B 1 46 ? -3.6 12.758 1.739 1 92 46 SER B CA 1
ATOM 1759 C C . SER B 1 46 ? -3.096 13.836 2.695 1 92 46 SER B C 1
ATOM 1761 O O . SER B 1 46 ? -1.944 13.797 3.133 1 92 46 SER B O 1
ATOM 1763 N N . LEU B 1 47 ? -3.906 14.859 2.906 1 95.44 47 LEU B N 1
ATOM 1764 C CA . LEU B 1 47 ? -3.686 15.953 3.85 1 95.44 47 LEU B CA 1
ATOM 1765 C C . LEU B 1 47 ? -4.801 16 4.887 1 95.44 47 LEU B C 1
ATOM 1767 O O . LEU B 1 47 ? -5.984 15.945 4.539 1 95.44 47 LEU B O 1
ATOM 1771 N N . ILE B 1 48 ? -4.398 16.078 6.113 1 96.12 48 ILE B N 1
ATOM 1772 C CA . ILE B 1 48 ? -5.383 16.141 7.191 1 96.12 48 ILE B CA 1
ATOM 1773 C C . ILE B 1 48 ? -5.098 17.344 8.086 1 96.12 48 ILE B C 1
ATOM 1775 O O . ILE B 1 48 ? -3.945 17.594 8.453 1 96.12 48 ILE B O 1
ATOM 1779 N N . VAL B 1 49 ? -6.07 18.156 8.367 1 97.56 49 VAL B N 1
ATOM 1780 C CA . VAL B 1 49 ? -6 19.25 9.328 1 97.56 49 VAL B CA 1
ATOM 1781 C C . VAL B 1 49 ? -6.941 18.969 10.5 1 97.56 49 VAL B C 1
ATOM 1783 O O . VAL B 1 49 ? -8.141 18.75 10.305 1 97.56 49 VAL B O 1
ATOM 1786 N N . GLU B 1 50 ? -6.434 18.969 11.719 1 96.88 50 GLU B N 1
ATOM 1787 C CA . GLU B 1 50 ? -7.238 18.625 12.883 1 96.88 50 GLU B CA 1
ATOM 1788 C C . GLU B 1 50 ? -7.105 19.672 13.984 1 96.88 50 GLU B C 1
ATOM 1790 O O . GLU B 1 50 ? -6.008 20.156 14.242 1 96.88 50 GLU B O 1
ATOM 1795 N N . LEU B 1 51 ? -8.227 20.047 14.57 1 96.56 51 LEU B N 1
ATOM 1796 C CA . LEU B 1 51 ? -8.258 20.844 15.789 1 96.56 51 LEU B CA 1
ATOM 1797 C C . LEU B 1 51 ? -8.32 19.953 17.016 1 96.56 51 LEU B C 1
ATOM 1799 O O . LEU B 1 51 ? -9.336 19.312 17.266 1 96.56 51 LEU B O 1
ATOM 1803 N N . LEU B 1 52 ? -7.234 19.938 17.781 1 95.38 52 LEU B N 1
ATOM 1804 C CA . LEU B 1 52 ? -7.172 19.078 18.969 1 95.38 52 LEU B CA 1
ATOM 1805 C C . LEU B 1 52 ? -7.055 19.922 20.234 1 95.38 52 LEU B C 1
ATOM 1807 O O . LEU B 1 52 ? -6.699 21.094 20.172 1 95.38 52 LEU B O 1
ATOM 1811 N N . GLU B 1 53 ? -7.375 19.203 21.312 1 93.56 53 GLU B N 1
ATOM 1812 C CA . GLU B 1 53 ? -7.145 19.859 22.594 1 93.56 53 GLU B CA 1
ATOM 1813 C C . GLU B 1 53 ? -5.652 20.062 22.859 1 93.56 53 GLU B C 1
ATOM 1815 O O . GLU B 1 53 ? -4.848 19.172 22.578 1 93.56 53 GLU B O 1
ATOM 1820 N N . LEU B 1 54 ? -5.359 21.188 23.406 1 94.5 54 LEU B N 1
ATOM 1821 C CA . LEU B 1 54 ? -3.971 21.469 23.75 1 94.5 54 LEU B CA 1
ATOM 1822 C C . LEU B 1 54 ? -3.447 20.469 24.766 1 94.5 54 LEU B C 1
ATOM 1824 O O . LEU B 1 54 ? -4.066 20.266 25.812 1 94.5 54 LEU B O 1
ATOM 1828 N N . GLN B 1 55 ? -2.404 19.812 24.438 1 93.06 55 GLN B N 1
ATOM 1829 C CA . GLN B 1 55 ? -1.77 18.875 25.375 1 93.06 55 GLN B CA 1
ATOM 1830 C C . GLN B 1 55 ? -0.759 19.609 26.25 1 93.06 55 GLN B C 1
ATOM 1832 O O . GLN B 1 55 ? 0.416 19.719 25.906 1 93.06 55 GLN B O 1
ATOM 1837 N N . ALA B 1 56 ? -1.145 19.906 27.438 1 91.62 56 ALA B N 1
ATOM 1838 C CA . ALA B 1 56 ? -0.372 20.797 28.312 1 91.62 56 ALA B CA 1
ATOM 1839 C C . ALA B 1 56 ? 0.787 20.047 28.953 1 91.62 56 ALA B C 1
ATOM 1841 O O . ALA B 1 56 ? 1.752 20.656 29.422 1 91.62 56 ALA B O 1
ATOM 1842 N N . HIS B 1 57 ? 0.633 18.719 28.969 1 92.81 57 HIS B N 1
ATOM 1843 C CA . HIS B 1 57 ? 1.644 17.938 29.672 1 92.81 57 HIS B CA 1
ATOM 1844 C C . HIS B 1 57 ? 2.91 17.797 28.828 1 92.81 57 HIS B C 1
ATOM 1846 O O . HIS B 1 57 ? 3.939 17.328 29.328 1 92.81 57 HIS B O 1
ATOM 1852 N N . VAL B 1 58 ? 2.904 18.141 27.609 1 93.5 58 VAL B N 1
ATOM 1853 C CA . VAL B 1 58 ? 4.082 18.109 26.75 1 93.5 58 VAL B CA 1
ATOM 1854 C C . VAL B 1 58 ? 4.344 19.484 26.172 1 93.5 58 VAL B C 1
ATOM 1856 O O . VAL B 1 58 ? 3.418 20.281 26 1 93.5 58 VAL B O 1
ATOM 1859 N N . GLN B 1 59 ? 5.691 19.797 25.922 1 90.88 59 GLN B N 1
ATOM 1860 C CA . GLN B 1 59 ? 6.078 21.094 25.359 1 90.88 59 GLN B CA 1
ATOM 1861 C C . GLN B 1 59 ? 7.211 20.922 24.344 1 90.88 59 GLN B C 1
ATOM 1863 O O . GLN B 1 59 ? 7.871 19.875 24.312 1 90.88 59 GLN B O 1
ATOM 1868 N N . GLY B 1 60 ? 7.312 21.938 23.531 1 92.06 60 GLY B N 1
ATOM 1869 C CA . GLY B 1 60 ? 8.414 21.922 22.578 1 92.06 60 GLY B CA 1
ATOM 1870 C C . GLY B 1 60 ? 8.383 20.734 21.641 1 92.06 60 GLY B C 1
ATOM 1871 O O . GLY B 1 60 ? 7.32 20.359 21.141 1 92.06 60 GLY B O 1
ATOM 1872 N N . GLU B 1 61 ? 9.516 20.219 21.469 1 93.75 61 GLU B N 1
ATOM 1873 C CA . GLU B 1 61 ? 9.695 19.094 20.547 1 93.75 61 GLU B CA 1
ATOM 1874 C C . GLU B 1 61 ? 8.898 17.875 21 1 93.75 61 GLU B C 1
ATOM 1876 O O . GLU B 1 61 ? 8.422 17.094 20.172 1 93.75 61 GLU B O 1
ATOM 1881 N N . GLU B 1 62 ? 8.742 17.719 22.25 1 95.38 62 GLU B N 1
ATOM 1882 C CA . GLU B 1 62 ? 8.039 16.562 22.797 1 95.38 62 GLU B CA 1
ATOM 1883 C C . GLU B 1 62 ? 6.562 16.578 22.406 1 95.38 62 GLU B C 1
ATOM 1885 O O . GLU B 1 62 ? 5.922 15.531 22.312 1 95.38 62 GLU B O 1
ATOM 1890 N N . ALA B 1 63 ? 6.016 17.797 22.234 1 95.38 63 ALA B N 1
ATOM 1891 C CA . ALA B 1 63 ? 4.598 17.922 21.891 1 95.38 63 ALA B CA 1
ATOM 1892 C C . ALA B 1 63 ? 4.301 17.312 20.531 1 95.38 63 ALA B C 1
ATOM 1894 O O . ALA B 1 63 ? 3.363 16.516 20.391 1 95.38 63 ALA B O 1
ATOM 1895 N N . VAL B 1 64 ? 5.141 17.672 19.547 1 95.69 64 VAL B N 1
ATOM 1896 C CA . VAL B 1 64 ? 4.898 17.141 18.203 1 95.69 64 VAL B CA 1
ATOM 1897 C C . VAL B 1 64 ? 5.164 15.641 18.188 1 95.69 64 VAL B C 1
ATOM 1899 O O . VAL B 1 64 ? 4.473 14.891 17.5 1 95.69 64 VAL B O 1
ATOM 1902 N N . ARG B 1 65 ? 6.176 15.117 18.938 1 95.5 65 ARG B N 1
ATOM 1903 C CA . ARG B 1 65 ? 6.461 13.688 19.047 1 95.5 65 ARG B CA 1
ATOM 1904 C C . ARG B 1 65 ? 5.285 12.945 19.672 1 95.5 65 ARG B C 1
ATOM 1906 O O . ARG B 1 65 ? 4.93 11.852 19.234 1 95.5 65 ARG B O 1
ATOM 1913 N N . TYR B 1 66 ? 4.766 13.617 20.688 1 95.56 66 TYR B N 1
ATOM 1914 C CA . TYR B 1 66 ? 3.607 13.039 21.359 1 95.56 66 TYR B CA 1
ATOM 1915 C C . TYR B 1 66 ? 2.453 12.844 20.391 1 95.56 66 TYR B C 1
ATOM 1917 O O . TYR B 1 66 ? 1.838 11.773 20.359 1 95.56 66 TYR B O 1
ATOM 1925 N N . HIS B 1 67 ? 2.105 13.82 19.609 1 94.81 67 HIS B N 1
ATOM 1926 C CA . HIS B 1 67 ? 1.013 13.727 18.641 1 94.81 67 HIS B CA 1
ATOM 1927 C C . HIS B 1 67 ? 1.317 12.703 17.562 1 94.81 67 HIS B C 1
ATOM 1929 O O . HIS B 1 67 ? 0.42 11.992 17.094 1 94.81 67 HIS B O 1
ATOM 1935 N N . PHE B 1 68 ? 2.543 12.586 17.156 1 95.19 68 PHE B N 1
ATOM 1936 C CA . PHE B 1 68 ? 2.941 11.617 16.141 1 95.19 68 PHE B CA 1
ATOM 1937 C C . PHE B 1 68 ? 2.707 10.195 16.625 1 95.19 68 PHE B C 1
ATOM 1939 O O . PHE B 1 68 ? 2.178 9.359 15.891 1 95.19 68 PHE B O 1
ATOM 1946 N N . GLU B 1 69 ? 3.104 9.953 17.812 1 91.56 69 GLU B N 1
ATOM 1947 C CA . GLU B 1 69 ? 2.904 8.641 18.422 1 91.56 69 GLU B CA 1
ATOM 1948 C C . GLU B 1 69 ? 1.42 8.32 18.578 1 91.56 69 GLU B C 1
ATOM 1950 O O . GLU B 1 69 ? 0.994 7.188 18.344 1 91.56 69 GLU B O 1
ATOM 1955 N N . ASP B 1 70 ? 0.716 9.32 18.922 1 91 70 ASP B N 1
ATOM 1956 C CA . ASP B 1 70 ? -0.722 9.148 19.094 1 91 70 ASP B CA 1
ATOM 1957 C C . ASP B 1 70 ? -1.395 8.773 17.781 1 91 70 ASP B C 1
ATOM 1959 O O . ASP B 1 70 ? -2.248 7.887 17.734 1 91 70 ASP B O 1
ATOM 1963 N N . VAL B 1 71 ? -1.035 9.453 16.734 1 86.94 71 VAL B N 1
ATOM 1964 C CA . VAL B 1 71 ? -1.575 9.172 15.406 1 86.94 71 VAL B CA 1
ATOM 1965 C C . VAL B 1 71 ? -1.207 7.75 14.984 1 86.94 71 VAL B C 1
ATOM 1967 O O . VAL B 1 71 ? -2.037 7.027 14.43 1 86.94 71 VAL B O 1
ATOM 1970 N N . GLY B 1 72 ? 0.024 7.352 15.18 1 87.69 72 GLY B N 1
ATOM 1971 C CA . GLY B 1 72 ? 0.449 5.988 14.906 1 87.69 72 GLY B CA 1
ATOM 1972 C C . GLY B 1 72 ? -0.383 4.945 15.625 1 87.69 72 GLY B C 1
ATOM 1973 O O . GLY B 1 72 ? -0.733 3.916 15.047 1 87.69 72 GLY B O 1
ATOM 1974 N N . GLY B 1 73 ? -0.656 5.25 16.875 1 83.88 73 GLY B N 1
ATOM 1975 C CA . GLY B 1 73 ? -1.471 4.34 17.656 1 83.88 73 GLY B CA 1
ATOM 1976 C C . GLY B 1 73 ? -2.873 4.164 17.109 1 83.88 73 GLY B C 1
ATOM 1977 O O . GLY B 1 73 ? -3.354 3.035 16.969 1 83.88 73 GLY B O 1
ATOM 1978 N N . VAL B 1 74 ? -3.473 5.258 16.75 1 80.38 74 VAL B N 1
ATOM 1979 C CA . VAL B 1 74 ? -4.832 5.242 16.219 1 80.38 74 VAL B CA 1
ATOM 1980 C C . VAL B 1 74 ? -4.867 4.453 14.914 1 80.38 74 VAL B C 1
ATOM 1982 O O . VAL B 1 74 ? -5.832 3.734 14.648 1 80.38 74 VAL B O 1
ATOM 1985 N N . GLN B 1 75 ? -3.785 4.504 14.172 1 79.88 75 GLN B N 1
ATOM 1986 C CA . GLN B 1 75 ? -3.701 3.803 12.898 1 79.88 75 GLN B CA 1
ATOM 1987 C C . GLN B 1 75 ? -3.176 2.383 13.078 1 79.88 75 GLN B C 1
ATOM 1989 O O . GLN B 1 75 ? -2.922 1.677 12.102 1 79.88 75 GLN B O 1
ATOM 1994 N N . GLU B 1 76 ? -2.922 1.983 14.344 1 80.88 76 GLU B N 1
ATOM 1995 C CA . GLU B 1 76 ? -2.416 0.66 14.695 1 80.88 76 GLU B CA 1
ATOM 1996 C C . GLU B 1 76 ? -1.094 0.368 13.992 1 80.88 76 GLU B C 1
ATOM 1998 O O . GLU B 1 76 ? -0.903 -0.72 13.445 1 80.88 76 GLU B O 1
ATOM 2003 N N . ALA B 1 77 ? -0.354 1.412 13.898 1 83.44 77 ALA B N 1
ATOM 2004 C CA . ALA B 1 77 ? 0.98 1.222 13.336 1 83.44 77 ALA B CA 1
ATOM 2005 C C . ALA B 1 77 ? 1.823 0.306 14.219 1 83.44 77 ALA B C 1
ATOM 2007 O O . ALA B 1 77 ? 1.857 0.471 15.445 1 83.44 77 ALA B O 1
ATOM 2008 N N . ARG B 1 78 ? 2.459 -0.626 13.609 1 81.62 78 ARG B N 1
ATOM 2009 C CA . ARG B 1 78 ? 3.312 -1.549 14.352 1 81.62 78 ARG B CA 1
ATOM 2010 C C . ARG B 1 78 ? 4.613 -0.874 14.773 1 81.62 78 ARG B C 1
ATOM 2012 O O . ARG B 1 78 ? 5.125 -1.124 15.867 1 81.62 78 ARG B O 1
ATOM 2019 N N . VAL B 1 79 ? 5.082 -0.129 13.844 1 84.5 79 VAL B N 1
ATOM 2020 C CA . VAL B 1 79 ? 6.32 0.6 14.094 1 84.5 79 VAL B CA 1
ATOM 2021 C C . VAL B 1 79 ? 6.105 2.09 13.828 1 84.5 79 VAL B C 1
ATOM 2023 O O . VAL B 1 79 ? 5.473 2.469 12.844 1 84.5 79 VAL B O 1
ATOM 2026 N N . VAL B 1 80 ? 6.535 2.883 14.82 1 89.38 80 VAL B N 1
ATOM 2027 C CA . VAL B 1 80 ? 6.523 4.336 14.68 1 89.38 80 VAL B CA 1
ATOM 2028 C C . VAL B 1 80 ? 7.938 4.883 14.852 1 89.38 80 VAL B C 1
ATOM 2030 O O . VAL B 1 80 ? 8.547 4.727 15.914 1 89.38 80 VAL B O 1
ATOM 2033 N N . GLN B 1 81 ? 8.438 5.406 13.828 1 92.5 81 GLN B N 1
ATOM 2034 C CA . GLN B 1 81 ? 9.797 5.922 13.867 1 92.5 81 GLN B CA 1
ATOM 2035 C C . GLN B 1 81 ? 9.836 7.406 13.523 1 92.5 81 GLN B C 1
ATOM 2037 O O . GLN B 1 81 ? 9.398 7.809 12.438 1 92.5 81 GLN B O 1
ATOM 2042 N N . VAL B 1 82 ? 10.367 8.203 14.438 1 94.81 82 VAL B N 1
ATOM 2043 C CA . VAL B 1 82 ? 10.578 9.625 14.172 1 94.81 82 VAL B CA 1
ATOM 2044 C C . VAL B 1 82 ? 11.898 9.812 13.438 1 94.81 82 VAL B C 1
ATOM 2046 O O . VAL B 1 82 ? 12.945 9.336 13.891 1 94.81 82 VAL B O 1
ATOM 2049 N N . GLU B 1 83 ? 11.852 10.492 12.344 1 94.25 83 GLU B N 1
ATOM 2050 C CA . GLU B 1 83 ? 13.062 10.703 11.555 1 94.25 83 GLU B CA 1
ATOM 2051 C C . GLU B 1 83 ? 13.688 12.062 11.844 1 94.25 83 GLU B C 1
ATOM 2053 O O . GLU B 1 83 ? 14.906 12.18 11.984 1 94.25 83 GLU B O 1
ATOM 2058 N N . ALA B 1 84 ? 12.914 13.055 11.797 1 94.88 84 ALA B N 1
ATOM 2059 C CA . ALA B 1 84 ? 13.422 14.406 12.055 1 94.88 84 ALA B CA 1
ATOM 2060 C C . ALA B 1 84 ? 12.344 15.281 12.68 1 94.88 84 ALA B C 1
ATOM 2062 O O . ALA B 1 84 ? 11.148 15.102 12.422 1 94.88 84 ALA B O 1
ATOM 2063 N N . VAL B 1 85 ? 12.789 16.203 13.57 1 96.44 85 VAL B N 1
ATOM 2064 C CA . VAL B 1 85 ? 11.953 17.25 14.156 1 96.44 85 VAL B CA 1
ATOM 2065 C C . VAL B 1 85 ? 12.633 18.609 14.008 1 96.44 85 VAL B C 1
ATOM 2067 O O . VAL B 1 85 ? 13.82 18.75 14.312 1 96.44 85 VAL B O 1
ATOM 2070 N N . GLN B 1 86 ? 11.898 19.547 13.5 1 95.56 86 GLN B N 1
ATOM 2071 C CA . GLN B 1 86 ? 12.445 20.891 13.328 1 95.56 86 GLN B CA 1
ATOM 2072 C C . GLN B 1 86 ? 11.414 21.953 13.703 1 95.56 86 GLN B C 1
ATOM 2074 O O . GLN B 1 86 ? 10.219 21.781 13.453 1 95.56 86 GLN B O 1
ATOM 2079 N N . PRO B 1 87 ? 11.898 23.047 14.266 1 95.94 87 PRO B N 1
ATOM 2080 C CA . PRO B 1 87 ? 10.984 24.156 14.531 1 95.94 87 PRO B CA 1
ATOM 2081 C C . PRO B 1 87 ? 10.594 24.922 13.266 1 95.94 87 PRO B C 1
ATOM 2083 O O . PRO B 1 87 ? 11.383 24.984 12.32 1 95.94 87 PRO B O 1
ATOM 2086 N N . LEU B 1 88 ? 9.391 25.312 13.219 1 94.94 88 LEU B N 1
ATOM 2087 C CA . LEU B 1 88 ? 8.953 26.234 12.18 1 94.94 88 LEU B CA 1
ATOM 2088 C C . LEU B 1 88 ? 9.008 27.688 12.68 1 94.94 88 LEU B C 1
ATOM 2090 O O . LEU B 1 88 ? 8.539 27.984 13.773 1 94.94 88 LEU B O 1
ATOM 2094 N N . LEU B 1 89 ? 9.586 28.516 11.898 1 93.88 89 LEU B N 1
ATOM 2095 C CA . LEU B 1 89 ? 9.672 29.922 12.289 1 93.88 89 LEU B CA 1
ATOM 2096 C C . LEU B 1 89 ? 8.297 30.578 12.289 1 93.88 89 LEU B C 1
ATOM 2098 O O . LEU B 1 89 ? 7.598 30.562 11.273 1 93.88 89 LEU B O 1
ATOM 2102 N N . LEU B 1 90 ? 7.957 31.188 13.336 1 94.5 90 LEU B N 1
ATOM 2103 C CA . LEU B 1 90 ? 6.645 31.797 13.508 1 94.5 90 LEU B CA 1
ATOM 2104 C C . LEU B 1 90 ? 6.418 32.906 12.477 1 94.5 90 LEU B C 1
ATOM 2106 O O . LEU B 1 90 ? 5.285 33.125 12.047 1 94.5 90 LEU B O 1
ATOM 2110 N N . GLU B 1 91 ? 7.48 33.531 12.031 1 94.62 91 GLU B N 1
ATOM 2111 C CA . GLU B 1 91 ? 7.387 34.625 11.086 1 94.62 91 GLU B CA 1
ATOM 2112 C C . GLU B 1 91 ? 6.855 34.156 9.734 1 94.62 91 GLU B C 1
ATOM 2114 O O . GLU B 1 91 ? 6.332 34.969 8.953 1 94.62 91 GLU B O 1
ATOM 2119 N N . ASN B 1 92 ? 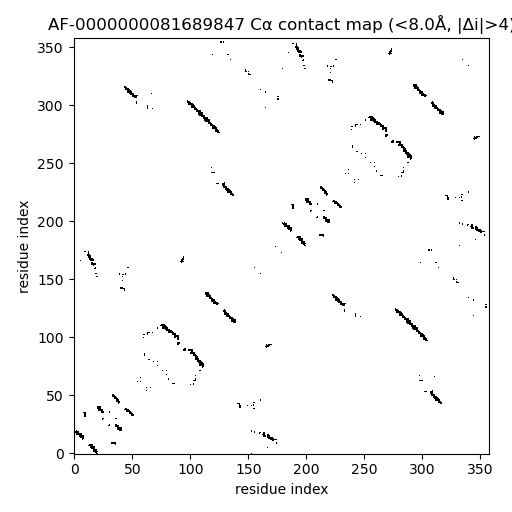7.008 32.875 9.516 1 94.12 92 ASN B N 1
ATOM 2120 C CA . ASN B 1 92 ? 6.59 32.312 8.234 1 94.12 92 ASN B CA 1
ATOM 2121 C C . ASN B 1 92 ? 5.121 31.906 8.258 1 94.12 92 ASN B C 1
ATOM 2123 O O . ASN B 1 92 ? 4.562 31.547 7.223 1 94.12 92 ASN B O 1
ATOM 2127 N N . LEU B 1 93 ? 4.5 31.984 9.406 1 96.12 93 LEU B N 1
ATOM 2128 C CA . LEU B 1 93 ? 3.143 31.469 9.562 1 96.12 93 LEU B CA 1
ATOM 2129 C C . LEU B 1 93 ? 2.119 32.594 9.461 1 96.12 93 LEU B C 1
ATOM 2131 O O . LEU B 1 93 ? 2.312 33.656 10.039 1 96.12 93 LEU B O 1
ATOM 2135 N N . ALA B 1 94 ? 1.05 32.375 8.742 1 95.69 94 ALA B N 1
ATOM 2136 C CA . ALA B 1 94 ? -0.066 33.312 8.75 1 95.69 94 ALA B CA 1
ATOM 2137 C C . ALA B 1 94 ? -0.692 33.406 10.141 1 95.69 94 ALA B C 1
ATOM 2139 O O . ALA B 1 94 ? -1.258 34.438 10.492 1 95.69 94 ALA B O 1
ATOM 2140 N N . LEU B 1 95 ? -0.481 32.375 10.992 1 95.19 95 LEU B N 1
ATOM 2141 C CA . LEU B 1 95 ? -1.054 32.281 12.336 1 95.19 95 LEU B CA 1
ATOM 2142 C C . LEU B 1 95 ? -0.092 32.875 13.367 1 95.19 95 LEU B C 1
ATOM 2144 O O . LEU B 1 95 ? -0.23 32.625 14.562 1 95.19 95 LEU B O 1
ATOM 2148 N N . ARG B 1 96 ? 0.841 33.656 12.992 1 92.19 96 ARG B N 1
ATOM 2149 C CA . ARG B 1 96 ? 1.894 34.156 13.875 1 92.19 96 ARG B CA 1
ATOM 2150 C C . ARG B 1 96 ? 1.307 34.938 15.039 1 92.19 96 ARG B C 1
ATOM 2152 O O . ARG B 1 96 ? 1.896 35 16.125 1 92.19 96 ARG B O 1
ATOM 2159 N N . GLY B 1 97 ? 0.184 35.469 14.891 1 92.12 97 GLY B N 1
ATOM 2160 C CA . GLY B 1 97 ? -0.422 36.281 15.938 1 92.12 97 GLY B CA 1
ATOM 2161 C C . GLY B 1 97 ? -0.991 35.469 17.078 1 92.12 97 GLY B C 1
ATOM 2162 O O . GLY B 1 97 ? -1.188 35.969 18.188 1 92.12 97 GLY B O 1
ATOM 2163 N N . CYS B 1 98 ? -1.271 34.219 16.859 1 93.81 98 CYS B N 1
ATOM 2164 C CA . CYS B 1 98 ? -1.917 33.406 17.906 1 93.81 98 CYS B CA 1
ATOM 2165 C C . CYS B 1 98 ? -1.171 32.094 18.125 1 93.81 98 CYS B C 1
ATOM 2167 O O . CYS B 1 98 ? -1.473 31.359 19.062 1 93.81 98 CYS B O 1
ATOM 2169 N N . CYS B 1 99 ? -0.21 31.797 17.297 1 95.75 99 CYS B N 1
ATOM 2170 C CA . CYS B 1 99 ? 0.575 30.578 17.422 1 95.75 99 CYS B CA 1
ATOM 2171 C C . CYS B 1 99 ? 1.822 30.828 18.266 1 95.75 99 CYS B C 1
ATOM 2173 O O . CYS B 1 99 ? 2.641 31.688 17.938 1 95.75 99 CYS B O 1
ATOM 2175 N N . GLN B 1 100 ? 2.016 30.109 19.312 1 94.06 100 GLN B N 1
ATOM 2176 C CA . GLN B 1 100 ? 3.143 30.312 20.219 1 94.06 100 GLN B CA 1
ATOM 2177 C C . GLN B 1 100 ? 4.359 29.516 19.766 1 94.06 100 GLN B C 1
ATOM 2179 O O . GLN B 1 100 ? 5.496 29.969 19.891 1 94.06 100 GLN B O 1
ATOM 2184 N N . GLU B 1 101 ? 4.086 28.328 19.359 1 94.94 101 GLU B N 1
ATOM 2185 C CA . GLU B 1 101 ? 5.156 27.484 18.844 1 94.94 101 GLU B CA 1
ATOM 2186 C C . GLU B 1 101 ? 4.66 26.594 17.719 1 94.94 101 GLU B C 1
ATOM 2188 O O . GLU B 1 101 ? 3.477 26.25 17.656 1 94.94 101 GLU B O 1
ATOM 2193 N N . ALA B 1 102 ? 5.543 26.312 16.828 1 96.81 102 ALA B N 1
ATOM 2194 C CA . ALA B 1 102 ? 5.23 25.469 15.672 1 96.81 102 ALA B CA 1
ATOM 2195 C C . ALA B 1 102 ? 6.387 24.516 15.359 1 96.81 102 ALA B C 1
ATOM 2197 O O . ALA B 1 102 ? 7.555 24.906 15.438 1 96.81 102 ALA B O 1
ATOM 2198 N N . TRP B 1 103 ? 6.043 23.281 15.133 1 96.88 103 TRP B N 1
ATOM 2199 C CA . TRP B 1 103 ? 7.039 22.25 14.859 1 96.88 103 TRP B CA 1
ATOM 2200 C C . TRP B 1 103 ? 6.621 21.391 13.672 1 96.88 103 TRP B C 1
ATOM 2202 O O . TRP B 1 103 ? 5.426 21.172 13.445 1 96.88 103 TRP B O 1
ATOM 2212 N N . ILE B 1 104 ? 7.609 20.938 12.906 1 96.81 104 ILE B N 1
ATOM 2213 C CA . ILE B 1 104 ? 7.367 19.984 11.844 1 96.81 104 ILE B CA 1
ATOM 2214 C C . ILE B 1 104 ? 8.148 18.703 12.117 1 96.81 104 ILE B C 1
ATOM 2216 O O . ILE B 1 104 ? 9.297 18.75 12.57 1 96.81 104 ILE B O 1
ATOM 2220 N N . LEU B 1 105 ? 7.477 17.594 11.953 1 96.81 105 LEU B N 1
ATOM 2221 C CA . LEU B 1 105 ? 8.07 16.281 12.195 1 96.81 105 LEU B CA 1
ATOM 2222 C C . LEU B 1 105 ? 7.91 15.375 10.984 1 96.81 105 LEU B C 1
ATOM 2224 O O . LEU B 1 105 ? 6.852 15.359 10.344 1 96.81 105 LEU B O 1
ATOM 2228 N N . SER B 1 106 ? 8.984 14.719 10.609 1 95.31 106 SER B N 1
ATOM 2229 C CA . SER B 1 106 ? 8.938 13.648 9.617 1 95.31 106 SER B CA 1
ATOM 2230 C C . SER B 1 106 ? 9.188 12.289 10.258 1 95.31 106 SER B C 1
ATOM 2232 O O . SER B 1 106 ? 10.023 12.164 11.156 1 95.31 106 SER B O 1
ATOM 2234 N N . GLY B 1 107 ? 8.359 11.359 9.883 1 94.38 107 GLY B N 1
ATOM 2235 C CA . GLY B 1 107 ? 8.539 10.016 10.414 1 94.38 107 GLY B CA 1
ATOM 2236 C C . GLY B 1 107 ? 7.965 8.938 9.523 1 94.38 107 GLY B C 1
ATOM 2237 O O . GLY B 1 107 ? 7.363 9.234 8.484 1 94.38 107 GLY B O 1
ATOM 2238 N N . LYS B 1 108 ? 8.281 7.684 9.906 1 90.69 108 LYS B N 1
ATOM 2239 C CA . LYS B 1 108 ? 7.781 6.504 9.203 1 90.69 108 LYS B CA 1
ATOM 2240 C C . LYS B 1 108 ? 6.914 5.641 10.117 1 90.69 108 LYS B C 1
ATOM 2242 O O . LYS B 1 108 ? 7.188 5.531 11.312 1 90.69 108 LYS B O 1
ATOM 2247 N N . GLN B 1 109 ? 5.863 5.207 9.469 1 88.56 109 GLN B N 1
ATOM 2248 C CA . GLN B 1 109 ? 5.008 4.266 10.188 1 88.56 109 GLN B CA 1
ATOM 2249 C C . GLN B 1 109 ? 4.793 2.988 9.375 1 88.56 109 GLN B C 1
ATOM 2251 O O . GLN B 1 109 ? 4.711 3.031 8.148 1 88.56 109 GLN B O 1
ATOM 2256 N N . GLN B 1 110 ? 4.84 1.944 10.094 1 85.62 110 GLN B N 1
ATOM 2257 C CA . GLN B 1 110 ? 4.5 0.667 9.477 1 85.62 110 GLN B CA 1
ATOM 2258 C C . GLN B 1 110 ? 3.029 0.326 9.695 1 85.62 110 GLN B C 1
ATOM 2260 O O . GLN B 1 110 ? 2.598 0.109 10.828 1 85.62 110 GLN B O 1
ATOM 2265 N N . VAL B 1 111 ? 2.311 0.393 8.609 1 81.94 111 VAL B N 1
ATOM 2266 C CA . VAL B 1 111 ? 0.878 0.129 8.703 1 81.94 111 VAL B CA 1
ATOM 2267 C C . VAL B 1 111 ? 0.545 -1.178 7.988 1 81.94 111 VAL B C 1
ATOM 2269 O O . VAL B 1 111 ? 1.225 -1.56 7.031 1 81.94 111 VAL B O 1
ATOM 2272 N N . ALA B 1 112 ? -0.438 -1.853 8.531 1 80 112 ALA B N 1
ATOM 2273 C CA . ALA B 1 112 ? -0.875 -3.109 7.93 1 80 112 ALA B CA 1
ATOM 2274 C C . ALA B 1 112 ? -1.758 -2.859 6.711 1 80 112 ALA B C 1
ATOM 2276 O O . ALA B 1 112 ? -2.643 -2 6.742 1 80 112 ALA B O 1
ATOM 2277 N N . LYS B 1 113 ? -1.384 -3.473 5.602 1 78 113 LYS B N 1
ATOM 2278 C CA . LYS B 1 113 ? -2.213 -3.445 4.398 1 78 113 LYS B CA 1
ATOM 2279 C C . LYS B 1 113 ? -2.645 -4.852 3.996 1 78 113 LYS B C 1
ATOM 2281 O O . LYS B 1 113 ? -1.857 -5.797 4.086 1 78 113 LYS B O 1
ATOM 2286 N N . TYR B 1 114 ? -3.893 -4.895 3.582 1 80.31 114 TYR B N 1
ATOM 2287 C CA . TYR B 1 114 ? -4.379 -6.184 3.104 1 80.31 114 TYR B CA 1
ATOM 2288 C C . TYR B 1 114 ? -4.164 -6.324 1.6 1 80.31 114 TYR B C 1
ATOM 2290 O O . TYR B 1 114 ? -4.539 -5.434 0.83 1 80.31 114 TYR B O 1
ATOM 2298 N N . VAL B 1 115 ? -3.494 -7.395 1.218 1 84.69 115 VAL B N 1
ATOM 2299 C CA . VAL B 1 115 ? -3.277 -7.684 -0.195 1 84.69 115 VAL B CA 1
ATOM 2300 C C . VAL B 1 115 ? -3.984 -8.984 -0.571 1 84.69 115 VAL B C 1
ATOM 2302 O O . VAL B 1 115 ? -4.004 -9.938 0.212 1 84.69 115 VAL B O 1
ATOM 2305 N N . THR B 1 116 ? -4.664 -8.922 -1.699 1 88.81 116 THR B N 1
ATOM 2306 C CA . THR B 1 116 ? -5.277 -10.133 -2.232 1 88.81 116 THR B CA 1
ATOM 2307 C C . THR B 1 116 ? -4.297 -10.898 -3.115 1 88.81 116 THR B C 1
ATOM 2309 O O . THR B 1 116 ? -3.621 -10.305 -3.959 1 88.81 116 THR B O 1
ATOM 2312 N N . LEU B 1 117 ? -4.211 -12.18 -2.859 1 92.31 117 LEU B N 1
ATOM 2313 C CA . LEU B 1 117 ? -3.338 -13.039 -3.648 1 92.31 117 LEU B CA 1
ATOM 2314 C C . LEU B 1 117 ? -4.121 -14.195 -4.258 1 92.31 117 LEU B C 1
ATOM 2316 O O . LEU B 1 117 ? -5.012 -14.758 -3.615 1 92.31 117 LEU B O 1
ATOM 2320 N N . TYR B 1 118 ? -3.85 -14.492 -5.48 1 94.81 118 TYR B N 1
ATOM 2321 C CA . TYR B 1 118 ? -4.277 -15.727 -6.121 1 94.81 118 TYR B CA 1
ATOM 2322 C C . TYR B 1 118 ? -3.086 -16.641 -6.398 1 94.81 118 TYR B C 1
ATOM 2324 O O . TYR B 1 118 ? -2.047 -16.188 -6.883 1 94.81 118 TYR B O 1
ATOM 2332 N N . GLN B 1 119 ? -3.264 -17.812 -6.031 1 96.69 119 GLN B N 1
ATOM 2333 C CA . GLN B 1 119 ? -2.197 -18.781 -6.281 1 96.69 119 GLN B CA 1
ATOM 2334 C C . GLN B 1 119 ? -2.732 -20.016 -6.996 1 96.69 119 GLN B C 1
ATOM 2336 O O . GLN B 1 119 ? -3.82 -20.5 -6.68 1 96.69 119 GLN B O 1
ATOM 2341 N N . ALA B 1 120 ? -2.023 -20.438 -8 1 97.69 120 ALA B N 1
ATOM 2342 C CA . ALA B 1 120 ? -2.297 -21.703 -8.672 1 97.69 120 ALA B CA 1
ATOM 2343 C C . ALA B 1 120 ? -1.166 -22.703 -8.438 1 97.69 120 ALA B C 1
ATOM 2345 O O . ALA B 1 120 ? 0.007 -22.375 -8.633 1 97.69 120 ALA B O 1
ATOM 2346 N N . LEU B 1 121 ? -1.546 -23.859 -8.039 1 97.94 121 LEU B N 1
ATOM 2347 C CA . LEU B 1 121 ? -0.582 -24.938 -7.836 1 97.94 121 LEU B CA 1
ATOM 2348 C C . LEU B 1 121 ? -0.785 -26.047 -8.859 1 97.94 121 LEU B C 1
ATOM 2350 O O . LEU B 1 121 ? -1.877 -26.609 -8.961 1 97.94 121 LEU B O 1
ATOM 2354 N N . LEU B 1 122 ? 0.239 -26.281 -9.648 1 97.56 122 LEU B N 1
ATOM 2355 C CA . LEU B 1 122 ? 0.277 -27.406 -10.57 1 97.56 122 LEU B CA 1
ATOM 2356 C C . LEU B 1 122 ? 1.31 -28.438 -10.117 1 97.56 122 LEU B C 1
ATOM 2358 O O . LEU B 1 122 ? 2.51 -28.156 -10.102 1 97.56 122 LEU B O 1
ATOM 2362 N N . ARG B 1 123 ? 0.832 -29.578 -9.75 1 96.69 123 ARG B N 1
ATOM 2363 C CA . ARG B 1 123 ? 1.739 -30.594 -9.227 1 96.69 123 ARG B CA 1
ATOM 2364 C C . ARG B 1 123 ? 2.184 -31.547 -10.328 1 96.69 123 ARG B C 1
ATOM 2366 O O . ARG B 1 123 ? 1.35 -32.125 -11.023 1 96.69 123 ARG B O 1
ATOM 2373 N N . LEU B 1 124 ? 3.486 -31.688 -10.477 1 95.12 124 LEU B N 1
ATOM 2374 C CA . LEU B 1 124 ? 4.117 -32.562 -11.461 1 95.12 124 LEU B CA 1
ATOM 2375 C C . LEU B 1 124 ? 4.93 -33.656 -10.766 1 95.12 124 LEU B C 1
ATOM 2377 O O . LEU B 1 124 ? 6.164 -33.625 -10.805 1 95.12 124 LEU B O 1
ATOM 2381 N N . PRO B 1 125 ? 4.211 -34.688 -10.305 1 93.56 125 PRO B N 1
ATOM 2382 C CA . PRO B 1 125 ? 4.926 -35.719 -9.578 1 93.56 125 PRO B CA 1
ATOM 2383 C C . PRO B 1 125 ? 5.984 -36.406 -10.43 1 93.56 125 PRO B C 1
ATOM 2385 O O . PRO B 1 125 ? 7.023 -36.844 -9.906 1 93.56 125 PRO B O 1
ATOM 2388 N N . GLN B 1 126 ? 5.762 -36.531 -11.664 1 92.44 126 GLN B N 1
ATOM 2389 C CA . GLN B 1 126 ? 6.715 -37.156 -12.562 1 92.44 126 GLN B CA 1
ATOM 2390 C C . GLN B 1 126 ? 8.086 -36.5 -12.469 1 92.44 126 GLN B C 1
ATOM 2392 O O . GLN B 1 126 ? 9.117 -37.156 -12.625 1 92.44 126 GLN B O 1
ATOM 2397 N N . TYR B 1 127 ? 8.07 -35.219 -12.172 1 93.75 127 TYR B N 1
ATOM 2398 C CA . TYR B 1 127 ? 9.32 -34.469 -12.133 1 93.75 127 TYR B CA 1
ATOM 2399 C C . TYR B 1 127 ? 9.641 -34 -10.719 1 93.75 127 TYR B C 1
ATOM 2401 O O . TYR B 1 127 ? 10.516 -33.156 -10.516 1 93.75 127 TYR B O 1
ATOM 2409 N N . GLN B 1 128 ? 8.914 -34.469 -9.75 1 93.56 128 GLN B N 1
ATOM 2410 C CA . GLN B 1 128 ? 9.094 -34.062 -8.352 1 93.56 128 GLN B CA 1
ATOM 2411 C C . GLN B 1 128 ? 9.094 -32.562 -8.188 1 93.56 128 GLN B C 1
ATOM 2413 O O . GLN B 1 128 ? 9.969 -32 -7.531 1 93.56 128 GLN B O 1
ATOM 2418 N N . THR B 1 129 ? 8.102 -31.969 -8.859 1 95.19 129 THR B N 1
ATOM 2419 C CA . THR B 1 129 ? 8.086 -30.5 -8.898 1 95.19 129 THR B CA 1
ATOM 2420 C C . THR B 1 129 ? 6.684 -29.969 -8.641 1 95.19 129 THR B C 1
ATOM 2422 O O . THR B 1 129 ? 5.703 -30.5 -9.164 1 95.19 129 THR B O 1
ATOM 2425 N N . ASP B 1 130 ? 6.547 -29.047 -7.762 1 96.38 130 ASP B N 1
ATOM 2426 C CA . ASP B 1 130 ? 5.359 -28.203 -7.621 1 96.38 130 ASP B CA 1
ATOM 2427 C C . ASP B 1 130 ? 5.555 -26.859 -8.32 1 96.38 130 ASP B C 1
ATOM 2429 O O . ASP B 1 130 ? 6.473 -26.109 -7.992 1 96.38 130 ASP B O 1
ATOM 2433 N N . LEU B 1 131 ? 4.73 -26.672 -9.32 1 96.94 131 LEU B N 1
ATOM 2434 C CA . LEU B 1 131 ? 4.727 -25.359 -9.977 1 96.94 131 LEU B CA 1
ATOM 2435 C C . LEU B 1 131 ? 3.754 -24.406 -9.289 1 96.94 131 LEU B C 1
ATOM 2437 O O . LEU B 1 131 ? 2.553 -24.688 -9.227 1 96.94 131 LEU B O 1
ATOM 2441 N N . LEU B 1 132 ? 4.277 -23.359 -8.758 1 97.62 132 LEU B N 1
ATOM 2442 C CA . LEU B 1 132 ? 3.451 -22.391 -8.039 1 97.62 132 LEU B CA 1
ATOM 2443 C C . LEU B 1 132 ? 3.398 -21.062 -8.789 1 97.62 132 LEU B C 1
ATOM 2445 O O . LEU B 1 132 ? 4.434 -20.438 -9.008 1 97.62 132 LEU B O 1
ATOM 2449 N N . LEU B 1 133 ? 2.213 -20.688 -9.234 1 97.69 133 LEU B N 1
ATOM 2450 C CA . LEU B 1 133 ? 1.986 -19.375 -9.852 1 97.69 133 LEU B CA 1
ATOM 2451 C C . LEU B 1 133 ? 1.242 -18.453 -8.898 1 97.69 133 LEU B C 1
ATOM 2453 O O . LEU B 1 133 ? 0.253 -18.844 -8.281 1 97.69 133 LEU B O 1
ATOM 2457 N N . THR B 1 134 ? 1.74 -17.25 -8.734 1 95.75 134 THR B N 1
ATOM 2458 C CA . THR B 1 134 ? 1.163 -16.297 -7.789 1 95.75 134 THR B CA 1
ATOM 2459 C C . THR B 1 134 ? 0.793 -14.992 -8.492 1 95.75 134 THR B C 1
ATOM 2461 O O . THR B 1 134 ? 1.563 -14.477 -9.305 1 95.75 134 THR B O 1
ATOM 2464 N N . PHE B 1 135 ? -0.376 -14.57 -8.281 1 95.62 135 PHE B N 1
ATOM 2465 C CA . PHE B 1 135 ? -0.871 -13.273 -8.742 1 95.62 135 PHE B CA 1
ATOM 2466 C C . PHE B 1 135 ? -1.149 -12.352 -7.566 1 95.62 135 PHE B C 1
ATOM 2468 O O . PHE B 1 135 ? -2.078 -12.586 -6.789 1 95.62 135 PHE B O 1
ATOM 2475 N N . ASN B 1 136 ? -0.317 -11.344 -7.414 1 91.44 136 ASN B N 1
ATOM 2476 C CA . ASN B 1 136 ? -0.52 -10.336 -6.383 1 91.44 136 ASN B CA 1
ATOM 2477 C C . ASN B 1 136 ? -1.411 -9.195 -6.875 1 91.44 136 ASN B C 1
ATOM 2479 O O . ASN B 1 136 ? -1.07 -8.508 -7.84 1 91.44 136 ASN B O 1
ATOM 2483 N N . GLN B 1 137 ? -2.473 -9.125 -6.211 1 85.38 137 GLN B N 1
ATOM 2484 C CA . GLN B 1 137 ? -3.416 -8.055 -6.516 1 85.38 137 GLN B CA 1
ATOM 2485 C C . GLN B 1 137 ? -3.572 -7.105 -5.332 1 85.38 137 GLN B C 1
ATOM 2487 O O . GLN B 1 137 ? -4.402 -7.336 -4.449 1 85.38 137 GLN B O 1
ATOM 2492 N N . PRO B 1 138 ? -2.746 -6.125 -5.348 1 74.5 138 PRO B N 1
ATOM 2493 C CA . PRO B 1 138 ? -2.916 -5.145 -4.273 1 74.5 138 PRO B CA 1
ATOM 2494 C C . PRO B 1 138 ? -4.25 -4.402 -4.355 1 74.5 138 PRO B C 1
ATOM 2496 O O . PRO B 1 138 ? -4.863 -4.344 -5.426 1 74.5 138 PRO B O 1
ATOM 2499 N N . PRO B 1 139 ? -4.863 -4.184 -3.227 1 62.72 139 PRO B N 1
ATOM 2500 C CA . PRO B 1 139 ? -6.141 -3.471 -3.273 1 62.72 139 PRO B CA 1
ATOM 2501 C C . PRO B 1 139 ? -6.102 -2.25 -4.191 1 62.72 139 PRO B C 1
ATOM 2503 O O . PRO B 1 139 ? -5.035 -1.662 -4.395 1 62.72 139 PRO B O 1
ATOM 2506 N N . PRO B 1 140 ? -7.258 -2.279 -5.039 1 52.16 140 PRO B N 1
ATOM 2507 C CA . PRO B 1 140 ? -7.277 -1.08 -5.883 1 52.16 140 PRO B CA 1
ATOM 2508 C C . PRO B 1 140 ? -6.875 0.182 -5.121 1 52.16 140 PRO B C 1
ATOM 2510 O O . PRO B 1 140 ? -7.242 0.345 -3.955 1 52.16 140 PRO B O 1
ATOM 2513 N N . GLU B 1 141 ? -5.648 0.459 -5.328 1 50.09 141 GLU B N 1
ATOM 2514 C CA . GLU B 1 141 ? -5.43 1.8 -4.797 1 50.09 141 GLU B CA 1
ATOM 2515 C C . GLU B 1 141 ? -6.574 2.736 -5.168 1 50.09 141 GLU B C 1
ATOM 2517 O O . GLU B 1 141 ? -7.23 2.547 -6.195 1 50.09 141 GLU B O 1
ATOM 2522 N N . ASN B 1 142 ? -7.289 3.186 -4.219 1 42.66 142 ASN B N 1
ATOM 2523 C CA . ASN B 1 142 ? -8.336 4.148 -4.562 1 42.66 142 ASN B CA 1
ATOM 2524 C C . ASN B 1 142 ? -7.98 4.938 -5.82 1 42.66 142 ASN B C 1
ATOM 2526 O O . ASN B 1 142 ? -7.477 6.059 -5.734 1 42.66 142 ASN B O 1
ATOM 2530 N N . ARG B 1 143 ? -7.246 4.215 -6.691 1 40.97 143 ARG B N 1
ATOM 2531 C CA . ARG B 1 143 ? -7.105 5.07 -7.867 1 40.97 143 ARG B CA 1
ATOM 2532 C C . ARG B 1 143 ? -8.469 5.477 -8.414 1 40.97 143 ARG B C 1
ATOM 2534 O O . ARG B 1 143 ? -9.297 4.617 -8.719 1 40.97 143 ARG B O 1
ATOM 2541 N N . SER B 1 144 ? -9.156 6.348 -7.973 1 36.81 144 SER B N 1
ATOM 2542 C CA . SER B 1 144 ? -10.258 6.926 -8.727 1 36.81 144 SER B CA 1
ATOM 2543 C C . SER B 1 144 ? -10.047 6.77 -10.227 1 36.81 144 SER B C 1
ATOM 2545 O O . SER B 1 144 ? -8.977 7.094 -10.742 1 36.81 144 SER B O 1
ATOM 2547 N N . SER B 1 145 ? -10.602 5.668 -10.828 1 36.34 145 SER B N 1
ATOM 2548 C CA . SER B 1 145 ? -10.812 5.512 -12.258 1 36.34 145 SER B CA 1
ATOM 2549 C C . SER B 1 145 ? -10.805 6.863 -12.969 1 36.34 145 SER B C 1
ATOM 2551 O O . SER B 1 145 ? -11.805 7.262 -13.57 1 36.34 145 SER B O 1
ATOM 2553 N N . LEU B 1 146 ? -10.414 7.922 -12.367 1 36.44 146 LEU B N 1
ATOM 2554 C CA . LEU B 1 146 ? -10.68 9.016 -13.297 1 36.44 146 LEU B CA 1
ATOM 2555 C C . LEU B 1 146 ? -9.953 8.797 -14.617 1 36.44 146 LEU B C 1
ATOM 2557 O O . LEU B 1 146 ? -8.906 8.141 -14.656 1 36.44 146 LEU B O 1
ATOM 2561 N N . GLY B 1 147 ? -10.641 8.867 -15.695 1 34.28 147 GLY B N 1
ATOM 2562 C CA . GLY B 1 147 ? -10.398 8.812 -17.125 1 34.28 147 GLY B CA 1
ATOM 2563 C C . GLY B 1 147 ? -8.969 9.133 -17.516 1 34.28 147 GLY B C 1
ATOM 2564 O O . GLY B 1 147 ? -8.195 9.609 -16.672 1 34.28 147 GLY B O 1
ATOM 2565 N N . PRO B 1 148 ? -8.555 8.672 -18.75 1 38.44 148 PRO B N 1
ATOM 2566 C CA . PRO B 1 148 ? -7.344 8.867 -19.547 1 38.44 148 PRO B CA 1
ATOM 2567 C C . PRO B 1 148 ? -6.641 10.188 -19.234 1 38.44 148 PRO B C 1
ATOM 2569 O O . PRO B 1 148 ? -5.461 10.352 -19.562 1 38.44 148 PRO B O 1
ATOM 2572 N N . GLU B 1 149 ? -7.359 11.242 -19.172 1 37.34 149 GLU B N 1
ATOM 2573 C CA . GLU B 1 149 ? -6.887 12.625 -19.219 1 37.34 149 GLU B CA 1
ATOM 2574 C C . GLU B 1 149 ? -5.988 12.945 -18.031 1 37.34 149 GLU B C 1
ATOM 2576 O O . GLU B 1 149 ? -5.496 14.07 -17.906 1 37.34 149 GLU B O 1
ATOM 2581 N N . ASN B 1 150 ? -6.035 12.273 -16.844 1 40.94 150 ASN B N 1
ATOM 2582 C CA . ASN B 1 150 ? -5.602 12.898 -15.594 1 40.94 150 ASN B CA 1
ATOM 2583 C C . ASN B 1 150 ? -4.129 12.609 -15.305 1 40.94 150 ASN B C 1
ATOM 2585 O O . ASN B 1 150 ? -3.807 11.93 -14.328 1 40.94 150 ASN B O 1
ATOM 2589 N N . LEU B 1 151 ? -3.338 12.086 -16.156 1 43.5 151 LEU B N 1
ATOM 2590 C CA . LEU B 1 151 ? -1.901 11.961 -16.375 1 43.5 151 LEU B CA 1
ATOM 2591 C C . LEU B 1 151 ? -1.127 12.938 -15.5 1 43.5 151 LEU B C 1
ATOM 2593 O O . LEU B 1 151 ? -0.066 12.602 -14.969 1 43.5 151 LEU B O 1
ATOM 2597 N N . SER B 1 152 ? -1.415 14.352 -15.57 1 55.06 152 SER B N 1
ATOM 2598 C CA . SER B 1 152 ? -0.507 15.492 -15.461 1 55.06 152 SER B CA 1
ATOM 2599 C C . SER B 1 152 ? -0.321 15.914 -14.008 1 55.06 152 SER B C 1
ATOM 2601 O O . SER B 1 152 ? 0.402 16.875 -13.727 1 55.06 152 SER B O 1
ATOM 2603 N N . LEU B 1 153 ? -1.158 15.445 -13.039 1 68.75 153 LEU B N 1
ATOM 2604 C CA . LEU B 1 153 ? -0.922 16.188 -11.812 1 68.75 153 LEU B CA 1
ATOM 2605 C C . LEU B 1 153 ? 0.166 15.523 -10.977 1 68.75 153 LEU B C 1
ATOM 2607 O O . LEU B 1 153 ? -0.001 14.391 -10.523 1 68.75 153 LEU B O 1
ATOM 2611 N N . PRO B 1 154 ? 1.267 16.141 -10.984 1 76.06 154 PRO B N 1
ATOM 2612 C CA . PRO B 1 154 ? 2.359 15.609 -10.172 1 76.06 154 PRO B CA 1
ATOM 2613 C C . PRO B 1 154 ? 1.957 15.398 -8.711 1 76.06 154 PRO B C 1
ATOM 2615 O O . PRO B 1 154 ? 1.056 16.078 -8.211 1 76.06 154 PRO B O 1
ATOM 2618 N N . PRO B 1 155 ? 2.5 14.336 -8.125 1 84.06 155 PRO B N 1
ATOM 2619 C CA . PRO B 1 155 ? 2.262 14.172 -6.684 1 84.06 155 PRO B CA 1
ATOM 2620 C C . PRO B 1 155 ? 2.602 15.422 -5.883 1 84.06 155 PRO B C 1
ATOM 2622 O O . PRO B 1 155 ? 3.393 16.25 -6.336 1 84.06 155 PRO B O 1
ATOM 2625 N N . TRP B 1 156 ? 1.934 15.547 -4.707 1 89.94 156 TRP B N 1
ATOM 2626 C CA . TRP B 1 156 ? 2.23 16.688 -3.836 1 89.94 156 TRP B CA 1
ATOM 2627 C C . TRP B 1 156 ? 3.643 16.578 -3.268 1 89.94 156 TRP B C 1
ATOM 2629 O O . TRP B 1 156 ? 4.102 15.484 -2.932 1 89.94 156 TRP B O 1
ATOM 2639 N N . SER B 1 157 ? 4.297 17.719 -3.186 1 88.12 157 SER B N 1
ATOM 2640 C CA . SER B 1 157 ? 5.629 17.797 -2.588 1 88.12 157 SER B CA 1
ATOM 2641 C C . SER B 1 157 ? 5.555 18.25 -1.137 1 88.12 157 SER B C 1
ATOM 2643 O O . SER B 1 157 ? 4.492 18.672 -0.664 1 88.12 157 SER B O 1
ATOM 2645 N N . LEU B 1 158 ? 6.672 18.125 -0.493 1 89.88 158 LEU B N 1
ATOM 2646 C CA . LEU B 1 158 ? 6.77 18.672 0.855 1 89.88 158 LEU B CA 1
ATOM 2647 C C . LEU B 1 158 ? 6.523 20.172 0.853 1 89.88 158 LEU B C 1
ATOM 2649 O O . LEU B 1 158 ? 5.938 20.719 1.796 1 89.88 158 LEU B O 1
ATOM 2653 N N . GLY B 1 159 ? 6.996 20.781 -0.193 1 91.31 159 GLY B N 1
ATOM 2654 C CA . GLY B 1 159 ? 6.738 22.203 -0.346 1 91.31 159 GLY B CA 1
ATOM 2655 C C . GLY B 1 159 ? 5.262 22.547 -0.367 1 91.31 159 GLY B C 1
ATOM 2656 O O . GLY B 1 159 ? 4.844 23.562 0.184 1 91.31 159 GLY B O 1
ATOM 2657 N N . ASP B 1 160 ? 4.488 21.719 -0.979 1 93.06 160 ASP B N 1
ATOM 2658 C CA . ASP B 1 160 ? 3.043 21.922 -0.989 1 93.06 160 ASP B CA 1
ATOM 2659 C C . ASP B 1 160 ? 2.467 21.844 0.422 1 93.06 160 ASP B C 1
ATOM 2661 O O . ASP B 1 160 ? 1.587 22.625 0.788 1 93.06 160 ASP B O 1
ATOM 2665 N N . PHE B 1 161 ? 2.916 20.922 1.135 1 95.5 161 PHE B N 1
ATOM 2666 C CA . PHE B 1 161 ? 2.482 20.766 2.518 1 95.5 161 PHE B CA 1
ATOM 2667 C C . PHE B 1 161 ? 2.873 21.984 3.352 1 95.5 161 PHE B C 1
ATOM 2669 O O . PHE B 1 161 ? 2.062 22.5 4.121 1 95.5 161 PHE B O 1
ATOM 2676 N N . GLU B 1 162 ? 4.086 22.406 3.166 1 94.31 162 GLU B N 1
ATOM 2677 C CA . GLU B 1 162 ? 4.547 23.578 3.904 1 94.31 162 GLU B CA 1
ATOM 2678 C C . GLU B 1 162 ? 3.713 24.812 3.566 1 94.31 162 GLU B C 1
ATOM 2680 O O . GLU B 1 162 ? 3.43 25.625 4.438 1 94.31 162 GLU B O 1
ATOM 2685 N N . GLN B 1 163 ? 3.406 24.875 2.367 1 95.12 163 GLN B N 1
ATOM 2686 C CA . GLN B 1 163 ? 2.572 25.984 1.952 1 95.12 163 GLN B CA 1
ATOM 2687 C C . GLN B 1 163 ? 1.205 25.938 2.629 1 95.12 163 GLN B C 1
ATOM 2689 O O . GLN B 1 163 ? 0.673 26.969 3.045 1 95.12 163 GLN B O 1
ATOM 2694 N N . LEU B 1 164 ? 0.646 24.812 2.699 1 97.06 164 LEU B N 1
ATOM 2695 C CA . LEU B 1 164 ? -0.612 24.641 3.418 1 97.06 164 LEU B CA 1
ATOM 2696 C C . LEU B 1 164 ? -0.469 25.078 4.871 1 97.06 164 LEU B C 1
ATOM 2698 O O . LEU B 1 164 ? -1.302 25.828 5.383 1 97.06 164 LEU B O 1
ATOM 2702 N N . VAL B 1 165 ? 0.588 24.719 5.48 1 97.19 165 VAL B N 1
ATOM 2703 C CA . VAL B 1 165 ? 0.841 25 6.887 1 97.19 165 VAL B CA 1
ATOM 2704 C C . VAL B 1 165 ? 1.02 26.516 7.074 1 97.19 165 VAL B C 1
ATOM 2706 O O . VAL B 1 165 ? 0.398 27.109 7.957 1 97.19 165 VAL B O 1
ATOM 2709 N N . THR B 1 166 ? 1.84 27.062 6.207 1 96.19 166 THR B N 1
ATOM 2710 C CA . THR B 1 166 ? 2.215 28.469 6.406 1 96.19 166 THR B CA 1
ATOM 2711 C C . THR B 1 166 ? 1.074 29.391 6 1 96.19 166 THR B C 1
ATOM 2713 O O . THR B 1 166 ? 0.994 30.531 6.469 1 96.19 166 THR B O 1
ATOM 2716 N N . SER B 1 167 ? 0.175 28.891 5.207 1 96.75 167 SER B N 1
ATOM 2717 C CA . SER B 1 167 ? -0.899 29.734 4.707 1 96.75 167 SER B CA 1
ATOM 2718 C C . SER B 1 167 ? -2.139 29.641 5.59 1 96.75 167 SER B C 1
ATOM 2720 O O . SER B 1 167 ? -3.105 30.375 5.398 1 96.75 167 SER B O 1
ATOM 2722 N N . LEU B 1 168 ? -2.156 28.766 6.531 1 97.44 168 LEU B N 1
ATOM 2723 C CA . LEU B 1 168 ? -3.324 28.594 7.387 1 97.44 168 LEU B CA 1
ATOM 2724 C C . LEU B 1 168 ? -3.629 29.859 8.164 1 97.44 168 LEU B C 1
ATOM 2726 O O . LEU B 1 168 ? -2.791 30.344 8.938 1 97.44 168 LEU B O 1
ATOM 2730 N N . THR B 1 169 ? -4.859 30.375 7.969 1 96.69 169 THR B N 1
ATOM 2731 C CA . THR B 1 169 ? -5.238 31.672 8.547 1 96.69 169 THR B CA 1
ATOM 2732 C C . THR B 1 169 ? -6.531 31.547 9.344 1 96.69 169 THR B C 1
ATOM 2734 O O . THR B 1 169 ? -7.477 30.875 8.906 1 96.69 169 THR B O 1
ATOM 2737 N N . LEU B 1 170 ? -6.539 32.156 10.492 1 96.62 170 LEU B N 1
ATOM 2738 C CA . LEU B 1 170 ? -7.734 32.156 11.336 1 96.62 170 LEU B CA 1
ATOM 2739 C C . LEU B 1 170 ? -8.57 33.406 11.055 1 96.62 170 LEU B C 1
ATOM 2741 O O . LEU B 1 170 ? -8.062 34.531 11.156 1 96.62 170 LEU B O 1
ATOM 2745 N N . HIS B 1 171 ? -9.82 33.219 10.742 1 95.81 171 HIS B N 1
ATOM 2746 C CA . HIS B 1 171 ? -10.711 34.344 10.453 1 95.81 171 HIS B CA 1
ATOM 2747 C C . HIS B 1 171 ? -11.711 34.562 11.594 1 95.81 171 HIS B C 1
ATOM 2749 O O . HIS B 1 171 ? -12.078 35.688 11.891 1 95.81 171 HIS B O 1
ATOM 2755 N N . ASP B 1 172 ? -12.117 33.438 12.172 1 94.94 172 ASP B N 1
ATOM 2756 C CA . ASP B 1 172 ? -13.156 33.5 13.195 1 94.94 172 ASP B CA 1
ATOM 2757 C C . ASP B 1 172 ? -12.773 32.688 14.43 1 94.94 172 ASP B C 1
ATOM 2759 O O . ASP B 1 172 ? -12.992 31.469 14.469 1 94.94 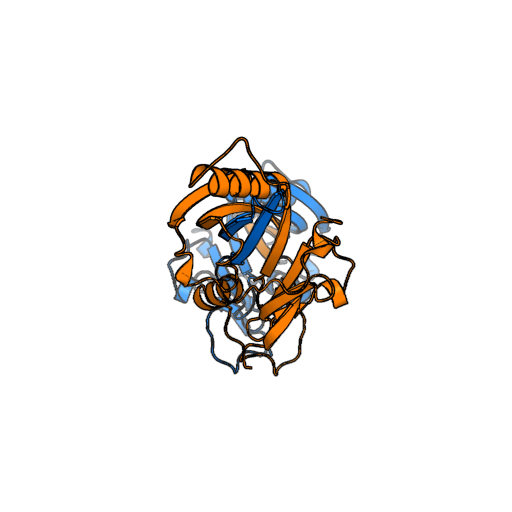172 ASP B O 1
ATOM 2763 N N . PRO B 1 173 ? -12.367 33.375 15.484 1 92.69 173 PRO B N 1
ATOM 2764 C CA . PRO B 1 173 ? -11.938 32.656 16.688 1 92.69 173 PRO B CA 1
ATOM 2765 C C . PRO B 1 173 ? -13.094 31.984 17.422 1 92.69 173 PRO B C 1
ATOM 2767 O O . PRO B 1 173 ? -12.875 31.219 18.359 1 92.69 173 PRO B O 1
ATOM 2770 N N . ASN B 1 174 ? -14.336 32.188 17.016 1 91.75 174 ASN B N 1
ATOM 2771 C CA . ASN B 1 174 ? -15.5 31.594 17.672 1 91.75 174 ASN B CA 1
ATOM 2772 C C . ASN B 1 174 ? -15.555 30.094 17.453 1 91.75 174 ASN B C 1
ATOM 2774 O O . ASN B 1 174 ? -16.312 29.391 18.109 1 91.75 174 ASN B O 1
ATOM 2778 N N . ILE B 1 175 ? -14.703 29.641 16.531 1 92.25 175 ILE B N 1
ATOM 2779 C CA . ILE B 1 175 ? -14.664 28.203 16.266 1 92.25 175 ILE B CA 1
ATOM 2780 C C . ILE B 1 175 ? -14.188 27.453 17.5 1 92.25 175 ILE B C 1
ATOM 2782 O O . ILE B 1 175 ? -14.484 26.266 17.672 1 92.25 175 ILE B O 1
ATOM 2786 N N . PHE B 1 176 ? -13.461 28.156 18.391 1 91 176 PHE B N 1
ATOM 2787 C CA . PHE B 1 176 ? -12.914 27.531 19.578 1 91 176 PHE B CA 1
ATOM 2788 C C . PHE B 1 176 ? -13.883 27.656 20.75 1 91 176 PHE B C 1
ATOM 2790 O O . PHE B 1 176 ? -13.625 27.141 21.844 1 91 176 PHE B O 1
ATOM 2797 N N . GLY B 1 177 ? -14.969 28.188 20.578 1 80.56 177 GLY B N 1
ATOM 2798 C CA . GLY B 1 177 ? -15.922 28.469 21.641 1 80.56 177 GLY B CA 1
ATOM 2799 C C . GLY B 1 177 ? -15.906 29.922 22.078 1 80.56 177 GLY B C 1
ATOM 2800 O O . GLY B 1 177 ? -15.016 30.688 21.688 1 80.56 177 GLY B O 1
ATOM 2801 N N . PRO B 1 178 ? -17.109 30.375 22.609 1 66.69 178 PRO B N 1
ATOM 2802 C CA . PRO B 1 178 ? -17.219 31.766 23.078 1 66.69 178 PRO B CA 1
ATOM 2803 C C . PRO B 1 178 ? -16.109 32.156 24.047 1 66.69 178 PRO B C 1
ATOM 2805 O O . PRO B 1 178 ? -15.648 31.328 24.844 1 66.69 178 PRO B O 1
ATOM 2808 N N . GLN B 1 179 ? -15.25 33.094 23.578 1 49.16 179 GLN B N 1
ATOM 2809 C CA . GLN B 1 179 ? -14.273 33.656 24.516 1 49.16 179 GLN B CA 1
ATOM 2810 C C . GLN B 1 179 ? -14.969 34.469 25.609 1 49.16 179 GLN B C 1
ATOM 2812 O O . GLN B 1 179 ? -16.047 35.031 25.391 1 49.16 179 GLN B O 1
#